Protein AF-A0A835MDL6-F1 (afdb_monomer_lite)

pLDDT: mean 79.07, std 19.94, range [33.0, 98.06]

Structure (mmCIF, N/CA/C/O backbone):
data_AF-A0A835MDL6-F1
#
_entry.id   AF-A0A835MDL6-F1
#
loop_
_atom_site.group_PDB
_atom_site.id
_atom_site.type_symbol
_atom_site.label_atom_id
_atom_site.label_alt_id
_atom_site.label_comp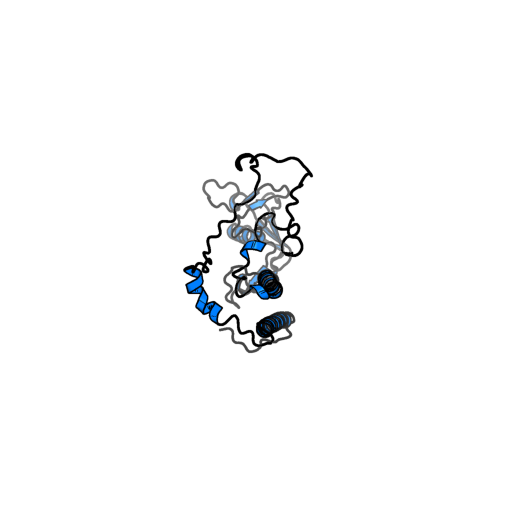_id
_atom_site.label_asym_id
_atom_site.label_entity_id
_atom_site.label_seq_id
_atom_site.pdbx_PDB_ins_code
_atom_site.Cartn_x
_atom_site.Cartn_y
_atom_site.Cartn_z
_atom_site.occupancy
_atom_site.B_iso_or_equiv
_atom_site.auth_seq_id
_atom_site.auth_comp_id
_atom_site.auth_asym_id
_atom_site.auth_atom_id
_atom_site.pdbx_PDB_model_num
ATOM 1 N N . MET A 1 1 ? 2.367 -9.541 4.807 1.00 79.62 1 MET A N 1
ATOM 2 C CA . MET A 1 1 ? 1.132 -9.174 5.516 1.00 79.62 1 MET A CA 1
ATOM 3 C C . MET A 1 1 ? 1.277 -9.689 6.925 1.00 79.62 1 MET A C 1
ATOM 5 O O . MET A 1 1 ? 1.636 -8.884 7.762 1.00 79.62 1 MET A O 1
ATOM 9 N N . ASP A 1 2 ? 1.329 -11.006 7.102 1.00 92.12 2 ASP A N 1
ATOM 10 C CA . ASP A 1 2 ? 1.371 -11.681 8.407 1.00 92.12 2 ASP A CA 1
ATOM 11 C C . ASP A 1 2 ? 2.521 -11.246 9.337 1.00 92.12 2 ASP A C 1
ATOM 13 O O . ASP A 1 2 ? 2.295 -10.984 10.513 1.00 92.12 2 ASP A O 1
ATOM 17 N N . ASN A 1 3 ? 3.750 -11.069 8.827 1.00 92.06 3 ASN A N 1
ATOM 18 C CA . ASN A 1 3 ? 4.882 -10.520 9.611 1.00 92.06 3 ASN A CA 1
ATOM 19 C C . ASN A 1 3 ? 4.672 -9.062 10.074 1.00 92.06 3 ASN A C 1
ATOM 21 O O . ASN A 1 3 ? 5.439 -8.545 10.880 1.00 92.06 3 ASN A O 1
ATOM 25 N N . GLY A 1 4 ? 3.688 -8.380 9.499 1.00 94.38 4 GLY A N 1
ATOM 26 C CA . GLY A 1 4 ? 3.274 -7.032 9.839 1.00 94.38 4 GLY A CA 1
ATOM 27 C C . GLY A 1 4 ? 2.155 -7.054 10.869 1.00 94.38 4 GLY A C 1
ATOM 28 O O . GLY A 1 4 ? 2.390 -6.864 12.055 1.00 94.38 4 GLY A O 1
ATOM 29 N N . ASP A 1 5 ? 0.922 -7.301 10.442 1.00 93.62 5 ASP A N 1
ATOM 30 C CA . ASP A 1 5 ? -0.267 -7.219 11.297 1.00 93.62 5 ASP A CA 1
ATOM 31 C C . ASP A 1 5 ? -0.570 -8.491 12.106 1.00 93.62 5 ASP A C 1
ATOM 33 O O . ASP A 1 5 ? -1.118 -8.373 13.210 1.00 93.62 5 ASP A O 1
ATOM 37 N N . GLY A 1 6 ? -0.156 -9.661 11.621 1.00 96.12 6 GLY A N 1
ATOM 38 C CA . GLY A 1 6 ? -0.323 -10.968 12.268 1.00 96.12 6 GLY A CA 1
ATOM 39 C C . GLY A 1 6 ? -1.050 -11.980 11.381 1.00 96.12 6 GLY A C 1
ATOM 40 O O . GLY A 1 6 ? -1.610 -11.626 10.347 1.00 96.12 6 GLY A O 1
ATOM 41 N N . ILE A 1 7 ? -1.049 -13.248 11.791 1.00 96.38 7 ILE A N 1
ATOM 42 C CA . ILE A 1 7 ? -1.813 -14.308 11.120 1.00 96.38 7 ILE A CA 1
ATOM 43 C C . ILE A 1 7 ? -3.280 -14.182 11.535 1.00 96.38 7 ILE A C 1
ATOM 45 O O . ILE A 1 7 ? -3.580 -14.115 12.726 1.00 96.38 7 ILE A O 1
ATOM 49 N N . VAL A 1 8 ? -4.198 -14.166 10.570 1.00 96.06 8 VAL A N 1
ATOM 50 C CA . VAL A 1 8 ? -5.642 -14.114 10.847 1.00 96.06 8 VAL A CA 1
ATOM 51 C C . VAL A 1 8 ? -6.115 -15.429 11.464 1.00 96.06 8 VAL A C 1
ATOM 53 O O . VAL A 1 8 ? -5.921 -16.492 10.878 1.00 96.06 8 VAL A O 1
ATOM 56 N N . VAL A 1 9 ? -6.763 -15.342 12.628 1.00 95.88 9 VAL A N 1
ATOM 57 C CA . VAL A 1 9 ? -7.307 -16.495 13.368 1.00 95.88 9 VAL A CA 1
ATOM 58 C C . VAL A 1 9 ? -8.811 -16.630 13.141 1.00 95.88 9 VAL A C 1
ATOM 60 O O . VAL A 1 9 ? -9.297 -17.706 12.798 1.00 95.88 9 VAL A O 1
ATOM 63 N N . GLY A 1 10 ? -9.553 -15.531 13.282 1.00 96.12 10 GLY A N 1
ATOM 64 C CA . GLY A 1 10 ? -11.011 -15.546 13.207 1.00 96.12 10 GLY A CA 1
ATOM 65 C C . GLY A 1 10 ? -11.607 -14.162 12.993 1.00 96.12 10 GLY A C 1
ATOM 66 O O . GLY A 1 10 ? -10.966 -13.144 13.247 1.00 96.12 10 GLY A O 1
ATOM 67 N N . TRP A 1 11 ? -12.839 -14.115 12.492 1.00 97.75 11 TRP A N 1
ATOM 68 C CA . TRP A 1 11 ? -13.606 -12.875 12.384 1.00 97.75 11 TRP A CA 1
ATOM 69 C C . TRP A 1 11 ? -14.332 -12.604 13.704 1.00 97.75 11 TRP A C 1
ATOM 71 O O . TRP A 1 11 ? -15.048 -13.472 14.204 1.00 97.75 11 TRP A O 1
ATOM 81 N N . LEU A 1 12 ? -14.165 -11.400 14.262 1.00 96.88 12 LEU A N 1
ATOM 82 C CA . LEU A 1 12 ? -14.759 -11.045 15.555 1.00 96.88 12 LEU A CA 1
ATOM 83 C C . LEU A 1 12 ? -16.248 -10.699 15.462 1.00 96.88 12 LEU A C 1
ATOM 85 O O . LEU A 1 12 ? -16.906 -10.653 16.495 1.00 96.88 12 LEU A O 1
ATOM 89 N N . GLY A 1 13 ? -16.770 -10.473 14.257 1.00 97.31 13 GLY A N 1
ATOM 90 C CA . GLY A 1 13 ? -18.137 -10.009 14.039 1.00 97.31 13 GLY A CA 1
ATOM 91 C C . GLY A 1 13 ? -18.197 -8.560 13.582 1.00 97.31 13 GLY A C 1
ATOM 92 O O . GLY A 1 13 ? -17.219 -7.813 13.691 1.00 97.31 13 GLY A O 1
ATOM 93 N N . HIS A 1 14 ? -19.368 -8.161 13.091 1.00 97.81 14 HIS A N 1
ATOM 94 C CA . HIS A 1 14 ? -19.615 -6.805 12.625 1.00 97.81 14 HIS A CA 1
ATOM 95 C C . HIS A 1 14 ? -19.926 -5.879 13.816 1.00 97.81 14 HIS A C 1
ATOM 97 O O . HIS A 1 14 ? -20.913 -6.123 14.519 1.00 97.81 14 HIS A O 1
ATOM 103 N N . PRO A 1 15 ? -19.114 -4.836 14.074 1.00 97.31 15 PRO A N 1
ATOM 104 C CA . PRO A 1 15 ? -19.342 -3.909 15.176 1.00 97.31 15 PRO A CA 1
ATOM 105 C C . PRO A 1 15 ? -20.369 -2.835 14.800 1.00 97.31 15 PRO A C 1
ATOM 107 O O . PRO A 1 15 ? -20.160 -2.061 13.870 1.00 97.31 15 PRO A O 1
ATOM 110 N N . VAL A 1 16 ? -21.425 -2.708 15.597 1.00 97.50 16 VAL A N 1
ATOM 111 C CA . VAL A 1 16 ? -22.425 -1.642 15.484 1.00 97.50 16 VAL A CA 1
ATOM 112 C C . VAL A 1 16 ? -22.267 -0.694 16.665 1.00 97.50 16 VAL A C 1
ATOM 114 O O . VAL A 1 16 ? -22.405 -1.096 17.823 1.00 97.50 16 VAL A O 1
ATOM 117 N N . PHE A 1 17 ? -21.968 0.575 16.387 1.00 97.50 17 PHE A N 1
ATOM 118 C CA . PHE A 1 17 ? -21.827 1.602 17.418 1.00 97.50 17 PHE A CA 1
ATOM 119 C C . PHE A 1 17 ? -23.156 2.318 17.631 1.00 97.50 17 PHE A C 1
ATOM 121 O O . PHE A 1 17 ? -23.799 2.717 16.665 1.00 97.50 17 PHE A O 1
ATOM 128 N N . ARG A 1 18 ? -23.561 2.515 18.889 1.00 96.75 18 ARG A N 1
ATOM 129 C CA . ARG A 1 18 ? -24.808 3.217 19.230 1.00 96.75 18 ARG A CA 1
ATOM 130 C C . ARG A 1 18 ? -24.612 4.228 20.347 1.00 96.75 18 ARG A C 1
ATOM 132 O O . ARG A 1 18 ? -23.832 3.979 21.266 1.00 96.75 18 ARG A O 1
ATOM 139 N N . ASP A 1 19 ? -25.341 5.339 20.309 1.00 93.50 19 ASP A N 1
ATOM 140 C CA . ASP A 1 19 ? -25.472 6.229 21.470 1.00 93.50 19 ASP A CA 1
ATOM 141 C C . ASP A 1 19 ? -26.537 5.747 22.470 1.00 93.50 19 ASP A C 1
ATOM 143 O O . ASP A 1 19 ? -27.184 4.715 22.296 1.00 93.50 19 ASP A O 1
ATOM 147 N N . LYS A 1 20 ? -26.740 6.533 23.533 1.00 89.00 20 LYS A N 1
ATOM 148 C CA . LYS A 1 20 ? -27.770 6.289 24.557 1.00 89.00 20 LYS A CA 1
ATOM 149 C C . LYS A 1 20 ? -29.202 6.341 24.014 1.00 89.00 20 LYS A C 1
ATOM 151 O O . LYS A 1 20 ? -30.103 5.812 24.655 1.00 89.00 20 LYS A O 1
ATOM 156 N N . GLU A 1 21 ? -29.416 7.004 22.879 1.00 89.06 21 GLU A N 1
ATOM 157 C CA . GLU A 1 21 ? -30.714 7.118 22.203 1.00 89.06 21 GLU A CA 1
ATOM 158 C C . GLU A 1 21 ? -30.935 5.957 21.214 1.00 89.06 21 GLU A C 1
ATOM 160 O O . GLU A 1 21 ? -32.000 5.854 20.609 1.00 89.06 21 GLU A O 1
ATOM 165 N N . GLY A 1 22 ? -29.951 5.061 21.068 1.00 90.00 22 GLY A N 1
ATOM 166 C CA . GLY A 1 22 ? -29.994 3.901 20.182 1.00 90.00 22 GLY A CA 1
ATOM 167 C C . GLY A 1 22 ? -29.679 4.219 18.721 1.00 90.00 22 GLY A C 1
ATOM 168 O O . GLY A 1 22 ? -29.804 3.322 17.880 1.00 90.00 22 GLY A O 1
ATOM 169 N N . ARG A 1 23 ? -29.266 5.457 18.409 1.00 93.81 23 ARG A N 1
ATOM 170 C CA . ARG A 1 23 ? -28.876 5.857 17.053 1.00 93.81 23 ARG A CA 1
ATOM 171 C C . ARG A 1 23 ? -27.568 5.194 16.678 1.00 93.81 23 ARG A C 1
ATOM 173 O O . ARG A 1 23 ? -26.617 5.215 17.454 1.00 93.81 23 ARG A O 1
ATOM 180 N N . GLU A 1 24 ? -27.539 4.638 15.479 1.00 96.00 24 GLU A N 1
ATOM 181 C CA . GLU A 1 24 ? -26.374 3.962 14.933 1.00 96.00 24 GLU A CA 1
ATOM 182 C C . GLU A 1 24 ? -25.347 4.960 14.395 1.00 96.00 24 GLU A C 1
ATOM 184 O O . GLU A 1 24 ? -25.705 5.945 13.742 1.00 96.00 24 GLU A O 1
ATOM 189 N N . PHE A 1 25 ? -24.073 4.684 14.671 1.00 95.50 25 PHE A N 1
ATOM 190 C CA . PHE A 1 25 ? -22.934 5.439 14.171 1.00 95.50 25 PHE A CA 1
ATOM 191 C C . PHE A 1 25 ? -21.995 4.561 13.349 1.00 95.50 25 PHE A C 1
ATOM 193 O O . PHE A 1 25 ? -21.747 3.399 13.666 1.00 95.50 25 PHE A O 1
ATOM 200 N N . PHE A 1 26 ? -21.382 5.184 12.351 1.00 94.88 26 PHE A N 1
ATOM 201 C CA . PHE A 1 26 ? -20.410 4.590 11.452 1.00 94.88 26 PHE A CA 1
ATOM 202 C C . PHE A 1 26 ? -19.029 5.182 11.720 1.00 94.88 26 PHE A C 1
ATOM 204 O O . PHE A 1 26 ? -18.869 6.401 11.823 1.00 94.88 26 PHE A O 1
ATOM 211 N N . CYS A 1 27 ? -18.013 4.327 11.830 1.00 94.19 27 CYS A N 1
ATOM 212 C CA . CYS A 1 27 ? -16.628 4.784 11.879 1.00 94.19 27 CYS A CA 1
ATOM 213 C C . CYS A 1 27 ? -16.185 5.257 10.495 1.00 94.19 27 CYS A C 1
ATOM 215 O O . CYS A 1 27 ? -16.288 4.513 9.521 1.00 94.19 27 CYS A O 1
ATOM 217 N N . THR A 1 28 ? -15.618 6.461 10.416 1.00 93.19 28 THR A N 1
ATOM 218 C CA . THR A 1 28 ? -15.000 6.935 9.175 1.00 93.19 28 THR A CA 1
ATOM 219 C C . THR A 1 28 ? -13.822 6.036 8.806 1.00 93.19 28 THR A C 1
ATOM 221 O O . THR A 1 28 ? -12.859 5.919 9.572 1.00 93.19 28 THR A O 1
ATOM 224 N N . SER A 1 29 ? -13.901 5.416 7.628 1.00 89.88 29 SER A N 1
ATOM 225 C CA . SER A 1 29 ? -12.850 4.543 7.114 1.00 89.88 29 SER A CA 1
ATOM 226 C C . SER A 1 29 ? -11.570 5.311 6.815 1.00 89.88 29 SER A C 1
ATOM 228 O O . SER A 1 29 ? -11.573 6.470 6.394 1.00 89.88 29 SER A O 1
ATOM 230 N N . TYR A 1 30 ? -10.462 4.620 7.022 1.00 89.31 30 TYR A N 1
ATOM 231 C CA . TYR A 1 30 ? -9.134 5.092 6.701 1.00 89.31 30 TYR A CA 1
ATOM 232 C C . TYR A 1 30 ? -8.928 5.165 5.183 1.00 89.31 30 TYR A C 1
ATOM 234 O O . TYR A 1 30 ? -9.174 4.185 4.485 1.00 89.31 30 TYR A O 1
ATOM 242 N N . ALA A 1 31 ? -8.459 6.302 4.664 1.00 89.75 31 ALA A N 1
ATOM 243 C CA . ALA A 1 31 ? -8.074 6.406 3.256 1.00 89.75 31 ALA A CA 1
ATOM 244 C C . ALA A 1 31 ? -6.602 6.007 3.058 1.00 89.75 31 ALA A C 1
ATOM 246 O O . ALA A 1 31 ? -5.747 6.402 3.849 1.00 89.75 31 ALA A O 1
ATOM 247 N N . ASP A 1 32 ? -6.303 5.308 1.961 1.00 90.06 32 ASP A N 1
ATOM 248 C CA . ASP A 1 32 ? -5.003 4.661 1.688 1.00 90.06 32 ASP A CA 1
ATOM 249 C C . ASP A 1 32 ? -3.773 5.584 1.732 1.00 90.06 32 ASP A C 1
ATOM 251 O O . ASP A 1 32 ? -2.647 5.112 1.864 1.00 90.06 32 ASP A O 1
ATOM 255 N N . PHE A 1 33 ? -3.961 6.897 1.579 1.00 94.50 33 PHE A N 1
ATOM 256 C CA . PHE A 1 33 ? -2.864 7.869 1.558 1.00 94.50 33 PHE A CA 1
ATOM 257 C C . PHE A 1 33 ? -2.299 8.189 2.948 1.00 94.50 33 PHE A C 1
ATOM 259 O O . PHE A 1 33 ? -1.161 8.642 3.063 1.00 94.50 33 PHE A O 1
ATOM 266 N N . PHE A 1 34 ? -3.099 8.033 4.000 1.00 93.88 34 PHE A N 1
ATOM 267 C CA . PHE A 1 34 ? -2.676 8.418 5.341 1.00 93.88 34 PHE A CA 1
ATOM 268 C C . PHE A 1 34 ? -1.764 7.347 5.959 1.00 93.88 34 PHE A C 1
ATOM 270 O O . PHE A 1 34 ? -1.807 6.190 5.555 1.00 93.88 34 PHE A O 1
ATOM 277 N N . GLU A 1 35 ? -0.939 7.741 6.940 1.00 91.94 35 GLU A N 1
ATOM 278 C CA . GLU A 1 35 ? -0.224 6.815 7.850 1.00 91.94 35 GLU A CA 1
ATOM 279 C C . GLU A 1 35 ? -0.871 6.753 9.243 1.00 91.94 35 GLU A C 1
ATOM 281 O O . GLU A 1 35 ? -0.890 5.716 9.908 1.00 91.94 35 GLU A O 1
ATOM 286 N N . THR A 1 36 ? -1.528 7.835 9.655 1.00 92.19 36 THR A N 1
ATOM 287 C CA . THR A 1 36 ? -2.356 7.889 10.862 1.00 92.19 36 THR A CA 1
ATOM 288 C C . THR A 1 36 ? -3.652 8.626 10.559 1.00 92.19 36 THR A C 1
ATOM 290 O O . THR A 1 36 ? -3.680 9.524 9.717 1.00 92.19 36 THR A O 1
ATOM 293 N N . PHE A 1 37 ? -4.736 8.246 11.235 1.00 93.00 37 PHE A N 1
ATOM 294 C CA . PHE A 1 37 ? -6.044 8.852 11.014 1.00 93.00 37 PHE A CA 1
ATOM 295 C C . PHE A 1 37 ? -6.831 8.964 12.314 1.00 93.00 37 PHE A C 1
ATOM 297 O O . PHE A 1 37 ? -6.673 8.182 13.251 1.00 93.00 37 PHE A O 1
ATOM 304 N N . LEU A 1 38 ? -7.675 9.982 12.360 1.00 93.31 38 LEU A N 1
ATOM 305 C CA . LEU A 1 38 ? -8.472 10.363 13.516 1.00 93.31 38 LEU A CA 1
ATOM 306 C C . LEU A 1 38 ? -9.754 9.536 13.605 1.00 93.31 38 LEU A C 1
ATOM 308 O O . LEU A 1 38 ? -10.407 9.283 12.597 1.00 93.31 38 LEU A O 1
ATOM 312 N N . VAL A 1 39 ? -10.103 9.105 14.819 1.00 95.19 39 VAL A N 1
ATOM 313 C CA . VAL A 1 39 ? -11.320 8.321 15.068 1.00 95.19 39 VAL A CA 1
ATOM 314 C C . VAL A 1 39 ? -12.503 9.266 15.156 1.00 95.19 39 VAL A C 1
ATOM 316 O O . VAL A 1 39 ? -12.617 10.023 16.121 1.00 95.19 39 VAL A O 1
ATOM 319 N N . VAL A 1 40 ? -13.375 9.186 14.157 1.00 95.62 40 VAL A N 1
ATOM 320 C CA . VAL A 1 40 ? -14.619 9.947 14.069 1.00 95.62 40 VAL A CA 1
ATOM 321 C C . VAL A 1 40 ? -15.758 8.982 13.766 1.00 95.62 40 VAL A C 1
ATOM 323 O O . VAL A 1 40 ? -15.617 8.073 12.947 1.00 95.62 40 VAL A O 1
ATOM 326 N N . LEU A 1 41 ? -16.861 9.178 14.477 1.00 95.81 41 LEU A N 1
ATOM 327 C CA . LEU A 1 41 ? -18.110 8.442 14.362 1.00 95.81 41 LEU A CA 1
ATOM 328 C C . LEU A 1 41 ? -19.176 9.400 13.829 1.00 95.81 41 LEU A C 1
ATOM 330 O O . LEU A 1 41 ? -19.428 10.457 14.424 1.00 95.81 41 LEU A O 1
ATOM 334 N N . VAL A 1 42 ? -19.783 9.028 12.709 1.00 96.25 42 VAL A N 1
ATOM 335 C CA . VAL A 1 42 ? -20.830 9.801 12.032 1.00 96.25 42 VAL A CA 1
ATOM 336 C C . VAL A 1 42 ? -22.156 9.055 12.068 1.00 96.25 42 VAL A C 1
ATOM 338 O O . VAL A 1 42 ? -22.166 7.831 12.128 1.00 96.25 42 VAL A O 1
ATOM 341 N N . ASP A 1 43 ? -23.276 9.768 12.044 1.00 95.31 43 ASP A N 1
ATOM 342 C CA . ASP A 1 43 ? -24.586 9.146 11.825 1.00 95.31 43 ASP A CA 1
ATOM 343 C C . ASP A 1 43 ? -24.845 8.861 10.331 1.00 95.31 43 ASP A C 1
ATOM 345 O O . ASP A 1 43 ? -23.989 9.099 9.474 1.00 95.31 43 ASP A O 1
ATOM 349 N N . GLY A 1 44 ? -26.034 8.342 10.011 1.00 93.00 44 GLY A N 1
ATOM 350 C CA . GLY A 1 44 ? -26.444 8.044 8.633 1.00 93.00 44 GLY A CA 1
ATOM 351 C C . GLY A 1 44 ? -26.532 9.264 7.706 1.00 93.00 44 GLY A C 1
ATOM 352 O O . GLY A 1 44 ? -26.487 9.096 6.490 1.00 93.00 44 GLY A O 1
ATOM 353 N N . ASP A 1 45 ? -26.590 10.478 8.259 1.00 94.56 45 ASP A N 1
ATOM 354 C CA . ASP A 1 45 ? -26.588 11.733 7.498 1.00 94.56 45 ASP A CA 1
ATOM 355 C C . ASP A 1 45 ? -25.163 12.296 7.314 1.00 94.56 45 ASP A C 1
ATOM 357 O O . ASP A 1 45 ? -24.974 13.365 6.729 1.00 94.56 45 ASP A O 1
ATOM 361 N N . GLY A 1 46 ? -24.139 11.597 7.821 1.00 92.75 46 GLY A N 1
ATOM 362 C CA . GLY A 1 46 ? -22.744 12.033 7.781 1.00 92.75 46 GLY A CA 1
ATOM 363 C C . GLY A 1 46 ? -22.400 13.112 8.814 1.00 92.75 46 GLY A C 1
ATOM 364 O O . GLY A 1 46 ? -21.342 13.739 8.721 1.00 92.75 46 GLY A O 1
ATOM 365 N N . ILE A 1 47 ? -23.263 13.350 9.805 1.00 94.50 47 ILE A N 1
ATOM 366 C CA . ILE A 1 47 ? -23.024 14.328 10.868 1.00 94.50 47 ILE A CA 1
ATOM 367 C C . ILE A 1 47 ? -22.151 13.683 11.942 1.00 94.50 47 ILE A C 1
ATOM 369 O O . ILE A 1 47 ? -22.429 12.585 12.415 1.00 94.50 47 ILE A O 1
ATOM 373 N N . VAL A 1 48 ? -21.105 14.388 12.378 1.00 95.38 48 VAL A N 1
ATOM 374 C CA . VAL A 1 48 ? -20.226 13.925 13.461 1.00 95.38 48 VAL A CA 1
ATOM 375 C C . VAL A 1 48 ? -20.992 13.875 14.780 1.00 95.38 48 VAL A C 1
ATOM 377 O O . VAL A 1 48 ? -21.534 14.887 15.232 1.00 95.38 48 VAL A O 1
ATOM 380 N N . ARG A 1 49 ? -21.004 12.700 15.413 1.00 94.75 49 ARG A N 1
ATOM 381 C CA . ARG A 1 49 ? -21.687 12.468 16.693 1.00 94.75 49 ARG A CA 1
ATOM 382 C C . ARG A 1 49 ? -20.756 12.069 17.820 1.00 94.75 49 ARG A C 1
ATOM 384 O O . ARG A 1 49 ? -21.055 12.396 18.964 1.00 94.75 49 ARG A O 1
ATOM 391 N N . ALA A 1 50 ? -19.639 11.413 17.519 1.00 96.12 50 ALA A N 1
ATOM 392 C CA . ALA A 1 50 ? -18.628 11.087 18.514 1.00 96.12 50 ALA A CA 1
ATOM 393 C C . ALA A 1 50 ? -17.211 11.077 17.920 1.00 96.12 50 ALA A C 1
ATOM 395 O O . ALA A 1 50 ? -17.023 10.860 16.724 1.00 96.12 50 ALA A O 1
ATOM 396 N N . ASP A 1 51 ? -16.204 11.299 18.758 1.00 96.19 51 ASP A N 1
ATOM 397 C CA . ASP A 1 51 ? -14.795 11.249 18.385 1.00 96.19 51 ASP A CA 1
ATOM 398 C C . ASP A 1 51 ? -13.890 10.761 19.530 1.00 96.19 51 ASP A C 1
ATOM 400 O O . ASP A 1 51 ? -14.300 10.566 20.683 1.00 96.19 51 ASP A O 1
ATOM 404 N N . VAL A 1 52 ? -12.621 10.517 19.193 1.00 95.44 52 VAL A N 1
ATOM 405 C CA . VAL A 1 52 ? -11.545 10.383 20.182 1.00 95.44 52 VAL A CA 1
ATOM 406 C C . VAL A 1 52 ? -10.717 11.669 20.154 1.00 95.44 52 VAL A C 1
ATOM 408 O O . VAL A 1 52 ? -9.828 11.802 19.308 1.00 95.44 52 VAL A O 1
ATOM 411 N N . PRO A 1 53 ? -10.979 12.623 21.066 1.00 95.00 53 PRO A N 1
ATOM 412 C CA . PRO A 1 53 ? -10.389 13.950 20.989 1.00 95.00 53 PRO A CA 1
ATOM 413 C C . PRO A 1 53 ? -8.897 13.913 21.328 1.00 95.00 53 PRO A C 1
ATOM 415 O O . PRO A 1 53 ? -8.474 13.294 22.311 1.00 95.00 53 PRO A O 1
ATOM 418 N N . PHE A 1 54 ? -8.096 14.648 20.554 1.00 93.75 54 PHE A N 1
ATOM 419 C CA . PHE A 1 54 ? -6.674 14.837 20.851 1.00 93.75 54 PHE A CA 1
ATOM 420 C C . PHE A 1 54 ? -6.476 15.719 22.096 1.00 93.75 54 PHE A C 1
ATOM 422 O O . PHE A 1 54 ? -5.777 15.339 23.035 1.00 93.75 54 PHE A O 1
ATOM 429 N N . ARG A 1 55 ? -7.143 16.884 22.148 1.00 93.62 55 ARG A N 1
ATOM 430 C CA . ARG A 1 55 ? -7.186 17.761 23.332 1.00 93.62 55 ARG A CA 1
ATOM 431 C C . ARG A 1 55 ? -8.499 17.566 24.078 1.00 93.62 55 ARG A C 1
ATOM 433 O O . ARG A 1 55 ? -9.566 17.745 23.508 1.00 93.62 55 ARG A O 1
ATOM 440 N N . ARG A 1 56 ? -8.418 17.261 25.374 1.00 92.75 56 ARG A N 1
ATOM 441 C CA . ARG A 1 56 ? -9.602 16.941 26.193 1.00 92.75 56 ARG A CA 1
ATOM 442 C C . ARG A 1 56 ? -10.279 18.147 26.849 1.00 92.75 56 ARG A C 1
ATOM 444 O O . ARG A 1 56 ? -11.407 18.008 27.297 1.00 92.75 56 ARG A O 1
ATOM 451 N N . ALA A 1 57 ? -9.616 19.304 26.909 1.00 91.56 57 ALA A N 1
ATOM 452 C CA . ALA A 1 57 ? -10.082 20.465 27.678 1.00 91.56 57 ALA A CA 1
ATOM 453 C C . ALA A 1 57 ? -11.449 21.012 27.223 1.00 91.56 57 ALA A C 1
ATOM 455 O O . ALA A 1 57 ? -12.244 21.431 28.054 1.00 91.56 57 ALA A O 1
ATOM 456 N N . GLU A 1 58 ? -11.732 20.966 25.920 1.00 92.06 58 GLU A N 1
ATOM 457 C CA . GLU A 1 58 ? -12.975 21.476 25.318 1.00 92.06 58 GLU A CA 1
ATOM 458 C C . GLU A 1 58 ? -13.716 20.384 24.534 1.00 92.06 58 GLU A C 1
ATOM 460 O O . GLU A 1 58 ? -14.463 20.663 23.596 1.00 92.06 58 GLU A O 1
ATOM 465 N N . SER A 1 59 ? -13.488 19.118 24.896 1.00 92.62 59 SER A N 1
ATOM 466 C CA . SER A 1 59 ? -14.156 17.995 24.244 1.00 92.62 59 SER A CA 1
ATOM 467 C C . SER A 1 59 ? -15.667 18.058 24.468 1.00 92.62 59 SER A C 1
ATOM 469 O O . SER A 1 59 ? -16.121 18.222 25.603 1.00 92.62 59 SER A O 1
ATOM 471 N N . LYS A 1 60 ? -16.428 17.884 23.381 1.00 92.69 60 LYS A N 1
ATOM 472 C CA . LYS A 1 60 ? -17.902 17.825 23.381 1.00 92.69 60 LYS A CA 1
ATOM 473 C C . LYS A 1 60 ? -18.459 16.502 22.856 1.00 92.69 60 LYS A C 1
ATOM 475 O O . LYS A 1 60 ? -19.604 16.175 23.147 1.00 92.69 60 LYS A O 1
ATOM 480 N N . TYR A 1 61 ? -17.659 15.770 22.083 1.00 94.88 61 TYR A N 1
ATOM 481 C CA . TYR A 1 61 ? -18.068 14.570 21.356 1.00 94.88 61 TYR A CA 1
ATOM 482 C C . TYR A 1 61 ? -17.319 13.321 21.829 1.00 94.88 61 TYR A C 1
ATOM 484 O O . TYR A 1 61 ? -17.324 12.306 21.138 1.00 94.88 61 TYR A O 1
ATOM 492 N N . SER A 1 62 ? -16.692 13.346 23.011 1.00 95.25 62 SER A N 1
ATOM 493 C CA . SER A 1 62 ? -15.955 12.163 23.452 1.00 95.25 62 SER A CA 1
ATOM 494 C C . SER A 1 62 ? -16.892 10.980 23.677 1.00 95.25 62 SER A C 1
ATOM 496 O O . SER A 1 62 ? -18.033 11.134 24.122 1.00 95.25 62 SER A O 1
ATOM 498 N N . VAL A 1 63 ? -16.369 9.779 23.434 1.00 94.94 63 VAL A N 1
ATOM 499 C CA . VAL A 1 63 ? -17.059 8.502 23.681 1.00 94.94 63 VAL A CA 1
ATOM 500 C C . VAL A 1 63 ? -17.723 8.452 25.065 1.00 94.94 63 VAL A C 1
ATOM 502 O O . VAL A 1 63 ? -18.841 7.961 25.186 1.00 94.94 63 VAL A O 1
ATOM 505 N N . GLU A 1 64 ? -17.079 8.996 26.101 1.00 93.38 64 GLU A N 1
ATOM 506 C CA . GLU A 1 64 ? -17.611 9.053 27.469 1.00 93.38 64 GLU A CA 1
ATOM 507 C C . GLU A 1 64 ? -18.804 10.007 27.619 1.00 93.38 64 GLU A C 1
ATOM 509 O O . GLU A 1 64 ? -19.772 9.684 28.307 1.00 93.38 64 GLU A O 1
ATOM 514 N N . GLN A 1 65 ? -18.733 11.192 27.003 1.00 91.94 65 GLN A N 1
ATOM 515 C CA . GLN A 1 65 ? -19.780 12.213 27.104 1.00 91.94 65 GLN A CA 1
ATOM 516 C C . GLN A 1 65 ? -21.040 11.771 26.360 1.00 91.94 65 GLN A C 1
ATOM 518 O O . GLN A 1 65 ? -22.145 11.821 26.909 1.00 91.94 65 GLN A O 1
ATOM 523 N N . VAL A 1 66 ? -20.852 11.275 25.136 1.00 94.31 66 VAL A N 1
ATOM 524 C CA . VAL A 1 66 ? -21.928 10.765 24.281 1.00 94.31 66 VAL A CA 1
ATOM 525 C C . VAL A 1 66 ? -22.477 9.444 24.837 1.00 94.31 66 VAL A C 1
ATOM 527 O O . VAL A 1 66 ? -23.676 9.190 24.768 1.00 94.31 66 VAL A O 1
ATOM 530 N N . GLY A 1 67 ? -21.626 8.641 25.486 1.00 95.06 67 GLY A N 1
ATOM 531 C CA . GLY A 1 67 ? -21.952 7.308 25.997 1.00 95.06 67 GLY A CA 1
ATOM 532 C C . GLY A 1 67 ? -22.162 6.310 24.871 1.00 95.06 67 GLY A C 1
ATOM 533 O O . GLY A 1 67 ? -23.196 5.650 24.821 1.00 95.06 67 GLY A O 1
ATOM 534 N N . VAL A 1 68 ? -21.190 6.249 23.960 1.00 96.62 68 VAL A N 1
ATOM 535 C CA . VAL A 1 68 ? -21.213 5.300 22.846 1.00 96.62 68 VAL A CA 1
ATOM 536 C C . VAL A 1 68 ? -20.983 3.889 23.377 1.00 96.62 68 VAL A C 1
ATOM 538 O O . VAL A 1 68 ? -20.085 3.658 24.186 1.00 96.62 68 VAL A O 1
ATOM 541 N N . THR A 1 69 ? -21.780 2.955 22.883 1.00 97.25 69 THR A N 1
ATOM 542 C CA . THR A 1 69 ? -21.657 1.513 23.101 1.00 97.25 69 THR A CA 1
ATOM 543 C C . THR A 1 69 ? -21.328 0.829 21.780 1.00 97.25 69 THR A C 1
ATOM 545 O O . THR A 1 69 ? -21.555 1.401 20.713 1.00 97.25 69 THR A O 1
ATOM 548 N N . VAL A 1 70 ? -20.759 -0.372 21.842 1.00 97.56 70 VAL A N 1
ATOM 549 C CA . VAL A 1 70 ? -20.538 -1.222 20.666 1.00 97.56 70 VAL A CA 1
ATOM 550 C C . VAL A 1 70 ? -21.155 -2.589 20.912 1.00 97.56 70 VAL A C 1
ATOM 552 O O . VAL A 1 70 ? -20.969 -3.162 21.984 1.00 97.56 70 VAL A O 1
ATOM 555 N N . GLU A 1 71 ? -21.883 -3.097 19.929 1.00 97.62 71 GLU A N 1
ATOM 556 C CA . GLU A 1 71 ? -22.488 -4.427 19.924 1.00 97.62 71 GLU A CA 1
ATOM 557 C C . GLU A 1 71 ? -22.031 -5.178 18.674 1.00 97.62 71 GLU A C 1
ATOM 559 O O . GLU A 1 71 ? -21.955 -4.591 17.595 1.00 97.62 71 GLU A O 1
ATOM 564 N N . PHE A 1 72 ? -21.690 -6.453 18.822 1.00 98.06 72 PHE A N 1
ATOM 565 C CA . PHE A 1 72 ? -21.196 -7.287 17.731 1.00 98.06 72 PHE A CA 1
ATOM 566 C C . PHE A 1 72 ? -22.280 -8.232 17.212 1.00 98.06 72 PHE A C 1
ATOM 568 O O . PHE A 1 72 ? -23.022 -8.828 17.992 1.00 98.06 72 PHE A O 1
ATOM 575 N N . TYR A 1 73 ? -22.328 -8.387 15.890 1.00 97.31 73 TYR A N 1
ATOM 576 C CA . TYR A 1 73 ? -23.237 -9.298 15.197 1.00 97.31 73 TYR A CA 1
ATOM 577 C C . TYR A 1 73 ? -22.443 -10.271 14.316 1.00 97.31 73 TYR A C 1
ATOM 579 O O . TYR A 1 73 ? -21.671 -9.856 13.446 1.00 97.31 73 TYR A O 1
ATOM 587 N N . GLY A 1 74 ? -22.654 -11.568 14.523 1.00 96.44 74 GLY A N 1
ATOM 588 C CA . GLY A 1 74 ? -21.884 -12.647 13.908 1.00 96.44 74 GLY A CA 1
ATOM 589 C C . GLY A 1 74 ? -20.456 -12.767 14.452 1.00 96.44 74 GLY A C 1
ATOM 590 O O . GLY A 1 74 ? -20.033 -12.019 15.329 1.00 96.44 74 GLY A O 1
ATOM 591 N N . GLY A 1 75 ? -19.696 -13.721 13.909 1.00 96.12 75 GLY A N 1
ATOM 592 C CA . GLY A 1 75 ? -18.307 -13.957 14.308 1.00 96.12 75 GLY A CA 1
ATOM 593 C C . GLY A 1 75 ? -18.163 -14.469 15.743 1.00 96.12 75 GLY A C 1
ATOM 594 O O . GLY A 1 75 ? -19.080 -15.057 16.309 1.00 96.12 75 GLY A O 1
ATOM 595 N N . GLU A 1 76 ? -16.977 -14.283 16.315 1.00 95.94 76 GLU A N 1
ATOM 596 C CA . GLU A 1 76 ? -16.642 -14.773 17.657 1.00 95.94 76 GLU A CA 1
ATOM 597 C C . GLU A 1 76 ? -17.353 -14.011 18.788 1.00 95.94 76 GLU A C 1
ATOM 599 O O . GLU A 1 76 ? -17.669 -14.600 19.821 1.00 95.94 76 GLU A O 1
ATOM 604 N N . LEU A 1 77 ? -17.622 -12.713 18.606 1.00 96.38 77 LEU A N 1
ATOM 605 C CA . LEU A 1 77 ? -18.231 -11.857 19.629 1.00 96.38 77 LEU A CA 1
ATOM 606 C C . LEU A 1 77 ? -19.741 -11.661 19.426 1.00 96.38 77 LEU A C 1
ATOM 608 O O . LEU A 1 77 ? -20.293 -10.680 19.916 1.00 96.38 77 LEU A O 1
ATOM 612 N N . ASP A 1 78 ? -20.420 -12.569 18.724 1.00 97.56 78 ASP A N 1
ATOM 613 C CA . ASP A 1 78 ? -21.849 -12.437 18.420 1.00 97.56 78 ASP A CA 1
ATOM 614 C C . ASP A 1 78 ? -22.710 -12.211 19.679 1.00 97.56 78 ASP A C 1
ATOM 616 O O . ASP A 1 78 ? -22.613 -12.940 20.671 1.00 97.56 78 ASP A O 1
ATOM 620 N N . GLY A 1 79 ? -23.546 -11.171 19.647 1.00 95.12 79 GLY A N 1
ATOM 621 C CA . GLY A 1 79 ? -24.426 -10.779 20.749 1.00 95.12 79 GLY A CA 1
ATOM 622 C C . GLY A 1 79 ? -23.715 -10.149 21.953 1.00 95.12 79 GLY A C 1
ATOM 623 O O . GLY A 1 79 ? -24.357 -9.864 22.968 1.00 95.12 79 GLY A O 1
ATOM 624 N N . VAL A 1 80 ? -22.400 -9.919 21.880 1.00 96.88 80 VAL A N 1
ATOM 625 C CA . VAL A 1 80 ? -21.640 -9.267 22.952 1.00 96.88 80 VAL A CA 1
ATOM 626 C C . VAL A 1 80 ? -21.703 -7.751 22.789 1.00 96.88 80 VAL A C 1
ATOM 628 O O . VAL A 1 80 ? -21.409 -7.205 21.724 1.00 96.88 80 VAL A O 1
ATOM 631 N N . SER A 1 81 ? -22.028 -7.057 23.882 1.00 96.62 81 SER A N 1
ATOM 632 C CA . SER A 1 81 ? -22.023 -5.595 23.950 1.00 96.62 81 SER A CA 1
ATOM 633 C C . SER A 1 81 ? -21.022 -5.067 24.976 1.00 96.62 81 SER A C 1
ATOM 635 O O . SER A 1 81 ? -20.853 -5.618 26.066 1.00 96.62 81 SER A O 1
ATOM 637 N N . TYR A 1 82 ? -20.361 -3.964 24.626 1.00 97.00 82 TYR A N 1
ATOM 638 C CA . TYR A 1 82 ? -19.432 -3.243 25.488 1.00 97.00 82 TYR A CA 1
ATOM 639 C C . TYR A 1 82 ? -19.868 -1.787 25.638 1.00 97.00 82 TYR A C 1
ATOM 641 O O . TYR A 1 82 ? -20.174 -1.097 24.664 1.00 97.00 82 TYR A O 1
ATOM 649 N N . SER A 1 83 ? -19.842 -1.305 26.878 1.00 95.75 83 SER A N 1
ATOM 650 C CA . SER A 1 83 ? -20.141 0.085 27.240 1.00 95.75 83 SER A CA 1
ATOM 651 C C . SER A 1 83 ? -18.956 0.799 27.884 1.00 95.75 83 SER A C 1
ATOM 653 O O . SER A 1 83 ? -18.998 2.015 28.081 1.00 95.75 83 SER A O 1
ATOM 655 N N . ASP A 1 84 ? -17.880 0.076 28.208 1.00 96.69 84 ASP A N 1
ATOM 656 C CA . ASP A 1 84 ? -16.701 0.686 28.793 1.00 96.69 84 ASP A CA 1
ATOM 657 C C . ASP A 1 84 ? -15.965 1.534 27.732 1.00 96.69 84 ASP A C 1
ATOM 659 O O . ASP A 1 84 ? -15.612 1.043 26.652 1.00 96.69 84 ASP A O 1
ATOM 663 N N . PRO A 1 85 ? -15.694 2.825 28.004 1.00 95.50 85 PRO A N 1
ATOM 664 C CA . PRO A 1 85 ? -15.143 3.710 26.983 1.00 95.50 85 PRO A CA 1
ATOM 665 C C . PRO A 1 85 ? -13.786 3.253 26.440 1.00 95.50 85 PRO A C 1
ATOM 667 O O . PRO A 1 85 ? -13.442 3.549 25.296 1.00 95.50 85 PRO A O 1
ATOM 670 N N . ALA A 1 86 ? -12.980 2.553 27.242 1.00 96.62 86 ALA A N 1
ATOM 671 C CA . ALA A 1 86 ? -11.668 2.075 26.822 1.00 96.62 86 ALA A CA 1
ATOM 672 C C . ALA A 1 86 ? -11.777 1.032 25.696 1.00 96.62 86 ALA A C 1
ATOM 674 O O . ALA A 1 86 ? -11.092 1.168 24.674 1.00 96.62 86 ALA A O 1
ATOM 675 N N . THR A 1 87 ? -12.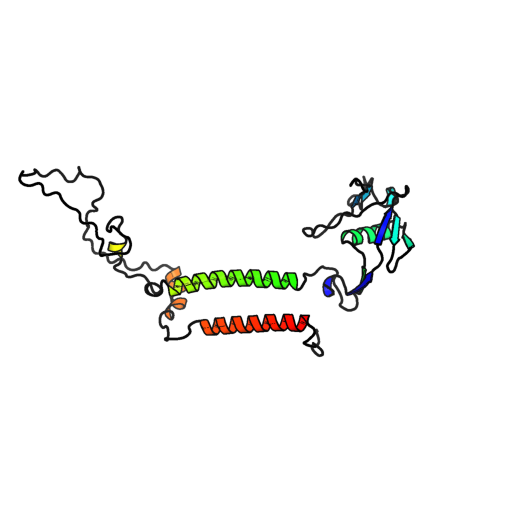663 0.050 25.850 1.00 96.81 87 THR A N 1
ATOM 676 C CA . THR A 1 87 ? -12.912 -1.015 24.873 1.00 96.81 87 THR A CA 1
ATOM 677 C C . THR A 1 87 ? -13.683 -0.500 23.667 1.00 96.81 87 THR A C 1
ATOM 679 O O . THR A 1 87 ? -13.290 -0.801 22.540 1.00 96.81 87 THR A O 1
ATOM 682 N N . VAL A 1 88 ? -14.675 0.377 23.858 1.00 96.81 88 VAL A N 1
ATOM 683 C CA . VAL A 1 88 ? -15.376 1.034 22.737 1.00 96.81 88 VAL A CA 1
ATOM 684 C C . VAL A 1 88 ? -14.377 1.789 21.855 1.00 96.81 88 VAL A C 1
ATOM 686 O O . VAL A 1 88 ? -14.331 1.584 20.644 1.00 96.81 88 VAL A O 1
ATOM 689 N N . LYS A 1 89 ? -13.476 2.582 22.454 1.00 97.00 89 LYS A N 1
ATOM 690 C CA . LYS A 1 89 ? -12.411 3.278 21.710 1.00 97.00 89 LYS A CA 1
ATOM 691 C C . LYS A 1 89 ? -11.422 2.316 21.046 1.00 97.00 89 LYS A C 1
ATOM 693 O O . LYS A 1 89 ? -10.883 2.642 19.989 1.00 97.00 89 LYS A O 1
ATOM 698 N N . LYS A 1 90 ? -11.133 1.162 21.662 1.00 96.50 90 LYS A N 1
ATOM 699 C CA . LYS A 1 90 ? -10.278 0.117 21.073 1.00 96.50 90 LYS A CA 1
ATOM 700 C C . LYS A 1 90 ? -10.913 -0.431 19.798 1.00 96.50 90 LYS A C 1
ATOM 702 O O . LYS A 1 90 ? -10.222 -0.474 18.787 1.00 96.50 90 LYS A O 1
ATOM 707 N N . TYR A 1 91 ? -12.189 -0.806 19.830 1.00 96.81 91 TYR A N 1
ATOM 708 C CA . TYR A 1 91 ? -12.870 -1.339 18.651 1.00 96.81 91 TYR A CA 1
ATOM 709 C C . TYR A 1 91 ? -13.142 -0.270 17.596 1.00 96.81 91 TYR A C 1
ATOM 711 O O . TYR A 1 91 ? -12.922 -0.548 16.426 1.00 96.81 91 TYR A O 1
ATOM 719 N N . ALA A 1 92 ? -13.462 0.969 17.983 1.00 96.06 92 ALA A N 1
ATOM 720 C CA . ALA A 1 92 ? -13.603 2.077 17.037 1.00 96.06 92 ALA A CA 1
ATOM 721 C C . ALA A 1 92 ? -12.315 2.320 16.228 1.00 96.06 92 ALA A C 1
ATOM 723 O O . ALA A 1 92 ? -12.370 2.442 15.011 1.00 96.06 92 ALA A O 1
ATOM 724 N N . ARG A 1 93 ? -11.132 2.294 16.869 1.00 95.44 93 ARG A N 1
ATOM 725 C CA . ARG A 1 93 ? -9.836 2.380 16.158 1.00 95.44 93 ARG A CA 1
ATOM 726 C C . ARG A 1 93 ? -9.614 1.241 15.164 1.00 95.44 93 ARG A C 1
ATOM 728 O O . ARG A 1 93 ? -8.960 1.440 14.150 1.00 95.44 93 ARG A O 1
ATOM 735 N N . ARG A 1 94 ? -10.114 0.042 15.466 1.00 95.50 94 ARG A N 1
ATOM 736 C CA . ARG A 1 94 ? -9.975 -1.124 14.582 1.00 95.50 94 ARG A CA 1
ATOM 737 C C . ARG A 1 94 ? -10.975 -1.074 13.431 1.00 95.50 94 ARG A C 1
ATOM 739 O O . ARG A 1 94 ? -10.586 -1.363 12.310 1.00 95.50 94 ARG A O 1
ATOM 746 N N . ALA A 1 95 ? -12.200 -0.628 13.697 1.00 95.56 95 ALA A N 1
ATOM 747 C CA . ALA A 1 95 ? -13.259 -0.466 12.704 1.00 95.56 95 ALA A CA 1
ATOM 748 C C . ALA A 1 95 ? -12.915 0.571 11.617 1.00 95.56 95 ALA A C 1
ATOM 750 O O . ALA A 1 95 ? -13.418 0.483 10.502 1.00 95.56 95 ALA A O 1
ATOM 751 N N . GLN A 1 96 ? -12.011 1.523 11.890 1.00 94.56 96 GLN A N 1
ATOM 752 C CA . GLN A 1 96 ? -11.486 2.430 10.855 1.00 94.56 96 GLN A CA 1
ATOM 753 C C . GLN A 1 96 ? -10.814 1.692 9.692 1.00 94.56 96 GLN A C 1
ATOM 755 O O . GLN A 1 96 ? -10.789 2.204 8.576 1.00 94.56 96 GLN A O 1
ATOM 760 N N . LEU A 1 97 ? -10.254 0.510 9.959 1.00 93.31 97 LEU A N 1
ATOM 761 C CA . LEU A 1 97 ? -9.585 -0.328 8.967 1.00 93.31 97 LEU A CA 1
ATOM 762 C C . LEU A 1 97 ? -10.566 -1.266 8.239 1.00 93.31 97 LEU A C 1
ATOM 764 O O . LEU A 1 97 ? -10.142 -2.032 7.378 1.00 93.31 97 LEU A O 1
ATOM 768 N N . GLY A 1 98 ? -11.861 -1.206 8.570 1.00 93.62 98 GLY A N 1
ATOM 769 C CA . GLY A 1 98 ? -12.896 -2.104 8.069 1.00 93.62 98 GLY A CA 1
ATOM 770 C C . GLY A 1 98 ? -13.269 -3.186 9.084 1.00 93.62 98 GLY A C 1
ATOM 771 O O . GLY A 1 98 ? -13.383 -2.922 10.282 1.00 93.62 98 GLY A O 1
ATOM 772 N N . GLU A 1 99 ? -13.486 -4.405 8.591 1.00 95.38 99 GLU A N 1
ATOM 773 C CA . GLU A 1 99 ? -13.878 -5.557 9.410 1.00 95.38 99 GLU A CA 1
ATOM 774 C C . GLU A 1 99 ? -12.794 -5.967 10.415 1.00 95.38 99 GLU A C 1
ATOM 776 O O . GLU A 1 99 ? -11.591 -5.824 10.178 1.00 95.38 99 GLU A O 1
ATOM 781 N N . ILE A 1 100 ? -13.223 -6.497 11.563 1.00 96.56 100 ILE A N 1
ATOM 782 C CA . ILE A 1 100 ? -12.331 -6.767 12.690 1.00 96.56 100 ILE A CA 1
ATOM 783 C C . ILE A 1 100 ? -12.040 -8.268 12.807 1.00 96.56 100 ILE A C 1
ATOM 785 O O . ILE A 1 100 ? -12.945 -9.085 12.952 1.00 96.56 100 ILE A O 1
ATOM 789 N N . PHE A 1 101 ? -10.754 -8.621 12.828 1.00 96.94 101 PHE A N 1
ATOM 790 C CA . PHE A 1 101 ? -10.276 -10.005 12.931 1.00 96.94 101 PHE A CA 1
ATOM 791 C C . PHE A 1 101 ? -9.396 -10.227 14.158 1.00 96.94 101 PHE A C 1
ATOM 793 O O . PHE A 1 101 ? -8.668 -9.329 14.567 1.00 96.94 101 PHE A O 1
ATOM 800 N N . GLU A 1 102 ? -9.401 -11.412 14.747 1.00 96.06 102 GLU A N 1
ATOM 801 C CA . GLU A 1 102 ? -8.360 -11.825 15.684 1.00 96.06 102 GLU A CA 1
ATOM 802 C C . GLU A 1 102 ? -7.059 -12.129 14.924 1.00 96.06 102 GLU A C 1
ATOM 804 O O . GLU A 1 102 ? -7.088 -12.766 13.869 1.00 96.06 102 GLU A O 1
ATOM 809 N N . LEU A 1 103 ? -5.925 -11.643 15.443 1.00 96.44 103 LEU A N 1
ATOM 810 C CA . LEU A 1 103 ? -4.611 -11.783 14.816 1.00 96.44 103 LEU A CA 1
ATOM 811 C C . LEU A 1 103 ? -3.614 -12.401 15.801 1.00 96.44 103 LEU A C 1
ATOM 813 O O . LEU A 1 103 ? -3.345 -11.813 16.853 1.00 96.44 103 LEU A O 1
ATOM 817 N N . ASP A 1 104 ? -3.008 -13.527 15.428 1.00 96.69 104 ASP A N 1
ATOM 818 C CA . ASP A 1 104 ? -1.851 -14.084 16.122 1.00 96.69 104 ASP A CA 1
ATOM 819 C C . ASP A 1 104 ? -0.571 -13.377 15.661 1.00 96.69 104 ASP A C 1
ATOM 821 O O . ASP A 1 104 ? -0.147 -13.464 14.506 1.00 96.69 104 ASP A O 1
ATOM 825 N N . ARG A 1 105 ? 0.060 -12.668 16.596 1.00 95.69 105 ARG A N 1
ATOM 826 C CA . ARG A 1 105 ? 1.337 -11.970 16.389 1.00 95.69 105 ARG A CA 1
ATOM 827 C C . ARG A 1 105 ? 2.520 -12.687 17.030 1.00 95.69 105 ARG A C 1
ATOM 829 O O . ARG A 1 105 ? 3.662 -12.309 16.777 1.00 95.69 105 ARG A O 1
ATOM 836 N N . ALA A 1 106 ? 2.272 -13.680 17.883 1.00 96.44 106 ALA A N 1
ATOM 837 C CA . ALA A 1 106 ? 3.319 -14.347 18.644 1.00 96.44 106 ALA A CA 1
ATOM 838 C C . ALA A 1 106 ? 4.120 -15.302 17.755 1.00 96.44 106 ALA A C 1
ATOM 840 O O . ALA A 1 106 ? 5.348 -15.320 17.843 1.00 96.44 106 ALA A O 1
ATOM 841 N N . THR A 1 107 ? 3.440 -16.028 16.860 1.00 94.75 107 THR A N 1
ATOM 842 C CA . THR A 1 107 ? 4.068 -17.029 15.984 1.00 94.75 107 THR A CA 1
ATOM 843 C C . THR A 1 107 ? 5.176 -16.441 15.109 1.00 94.75 107 THR A C 1
ATOM 845 O O . THR A 1 107 ? 6.274 -16.991 15.054 1.00 94.75 107 THR A O 1
ATOM 848 N N . LEU A 1 108 ? 4.925 -15.294 14.470 1.00 93.44 108 LEU A N 1
ATOM 849 C CA . LEU A 1 108 ? 5.878 -14.649 13.554 1.00 93.44 108 LEU A CA 1
ATOM 850 C C . LEU A 1 108 ? 6.607 -13.443 14.160 1.00 93.44 108 LEU A C 1
ATOM 852 O O . LEU A 1 108 ? 7.389 -12.792 13.469 1.00 93.44 108 LEU A O 1
ATOM 856 N N . LYS A 1 109 ? 6.368 -13.135 15.443 1.00 96.44 109 LYS A N 1
ATOM 857 C CA . LYS A 1 109 ? 6.840 -11.904 16.105 1.00 96.44 109 LYS A CA 1
ATOM 858 C C . LYS A 1 109 ? 6.472 -10.645 15.303 1.00 96.44 109 LYS A C 1
ATOM 860 O O . LYS A 1 109 ? 7.307 -9.763 15.105 1.00 96.44 109 LYS A O 1
ATOM 865 N N . SER A 1 110 ? 5.228 -10.585 14.829 1.00 96.06 110 SER A N 1
ATOM 866 C CA . SER A 1 110 ? 4.748 -9.522 13.943 1.00 96.06 110 SER A CA 1
ATOM 867 C C . SER A 1 110 ? 4.809 -8.146 14.614 1.00 96.06 110 SER A C 1
ATOM 869 O O . SER A 1 110 ? 4.410 -7.992 15.771 1.00 96.06 110 SER A O 1
ATOM 871 N N . ASP A 1 111 ? 5.290 -7.136 13.888 1.00 95.44 111 ASP A N 1
ATOM 872 C CA . ASP A 1 111 ? 5.646 -5.818 14.445 1.00 95.44 111 ASP A CA 1
ATOM 873 C C . ASP A 1 111 ? 4.490 -4.801 14.507 1.00 95.44 111 ASP A C 1
ATOM 875 O O . ASP A 1 111 ? 4.613 -3.737 15.115 1.00 95.44 111 ASP A O 1
ATOM 879 N N . GLY A 1 112 ? 3.343 -5.134 13.921 1.00 93.75 112 GLY A N 1
ATOM 880 C CA . GLY A 1 112 ? 2.151 -4.297 13.851 1.00 93.75 112 GLY A CA 1
ATOM 881 C C . GLY A 1 112 ? 2.147 -3.276 12.711 1.00 93.75 112 GLY A C 1
ATOM 882 O O . GLY A 1 112 ? 1.275 -2.408 12.716 1.00 93.75 112 GLY A O 1
ATOM 883 N N . VAL A 1 113 ? 3.077 -3.353 11.751 1.00 95.12 113 VAL A N 1
ATOM 884 C CA . VAL A 1 113 ? 3.177 -2.409 10.625 1.00 95.12 113 VAL A CA 1
ATOM 885 C C . VAL A 1 113 ? 2.770 -3.087 9.315 1.00 95.12 113 VAL A C 1
ATOM 887 O O . VAL A 1 113 ? 3.250 -4.169 8.984 1.00 95.12 113 VAL A O 1
ATOM 890 N N . PHE A 1 114 ? 1.920 -2.440 8.516 1.00 95.19 114 PHE A N 1
ATOM 891 C CA . PHE A 1 114 ? 1.438 -3.018 7.259 1.00 95.19 114 PHE A CA 1
ATOM 892 C C . PHE A 1 114 ? 2.560 -3.321 6.253 1.00 95.19 114 PHE A C 1
ATOM 894 O O . PHE A 1 114 ? 3.654 -2.751 6.282 1.00 95.19 114 PHE A O 1
ATOM 901 N N . ARG A 1 115 ? 2.280 -4.261 5.345 1.00 93.44 115 ARG A N 1
ATOM 902 C CA . ARG A 1 115 ? 3.181 -4.692 4.267 1.00 93.44 115 ARG A CA 1
ATOM 903 C C . ARG A 1 115 ? 2.413 -4.763 2.954 1.00 93.44 115 ARG A C 1
ATOM 905 O O . ARG A 1 115 ? 1.248 -5.150 2.941 1.00 93.44 115 ARG A O 1
ATOM 912 N N . SER A 1 116 ? 3.083 -4.457 1.847 1.00 93.19 116 SER A N 1
ATOM 913 C CA . SER A 1 116 ? 2.512 -4.612 0.510 1.00 93.19 116 SER A CA 1
ATOM 914 C C . SER A 1 116 ? 2.339 -6.088 0.130 1.00 93.19 116 SER A C 1
ATOM 916 O O . SER A 1 116 ? 3.004 -6.984 0.658 1.00 93.19 116 SER A O 1
ATOM 918 N N . SER A 1 117 ? 1.423 -6.344 -0.803 1.00 93.38 117 SER A N 1
ATOM 919 C CA . SER A 1 117 ? 1.179 -7.677 -1.354 1.00 93.38 117 SER A CA 1
ATOM 920 C C . SER A 1 117 ? 2.154 -8.007 -2.493 1.00 93.38 117 SER A C 1
ATOM 922 O O . SER A 1 117 ? 2.760 -7.097 -3.073 1.00 93.38 117 SER A O 1
ATOM 924 N N . PRO A 1 118 ? 2.247 -9.284 -2.912 1.00 93.06 118 PRO A N 1
ATOM 925 C CA . PRO A 1 118 ? 2.966 -9.661 -4.128 1.00 93.06 118 PRO A CA 1
ATOM 926 C C . PRO A 1 118 ? 2.504 -8.888 -5.371 1.00 93.06 118 PRO A C 1
ATOM 928 O O . PRO A 1 118 ? 3.322 -8.581 -6.230 1.00 93.06 118 PRO A O 1
ATOM 931 N N . ARG A 1 119 ? 1.225 -8.485 -5.447 1.00 92.62 119 ARG A N 1
ATOM 932 C CA . ARG A 1 119 ? 0.717 -7.615 -6.523 1.00 92.62 119 ARG A CA 1
ATOM 933 C C . ARG A 1 119 ? 1.430 -6.260 -6.534 1.00 92.62 119 ARG A C 1
ATOM 935 O O . ARG A 1 119 ? 1.798 -5.779 -7.604 1.00 92.62 119 ARG A O 1
ATOM 942 N N . GLY A 1 120 ? 1.649 -5.665 -5.361 1.00 90.19 120 GLY A N 1
ATOM 943 C CA . GLY A 1 120 ? 2.404 -4.418 -5.221 1.00 90.19 120 GLY A CA 1
ATOM 944 C C . GLY A 1 120 ? 3.858 -4.578 -5.665 1.00 90.19 120 GLY A C 1
ATOM 945 O O . GLY A 1 120 ? 4.332 -3.814 -6.503 1.00 90.19 120 GLY A O 1
ATOM 946 N N . TRP A 1 121 ? 4.537 -5.623 -5.181 1.00 92.31 121 TRP A N 1
ATOM 947 C CA . TRP A 1 121 ? 5.922 -5.929 -5.562 1.00 92.31 121 TRP A CA 1
ATOM 948 C C . TRP A 1 121 ? 6.085 -6.209 -7.057 1.00 92.31 121 TRP A C 1
ATOM 950 O O . TRP A 1 121 ? 6.981 -5.655 -7.693 1.00 92.31 121 TRP A O 1
ATOM 960 N N . PHE A 1 122 ? 5.191 -7.015 -7.635 1.00 92.00 122 PHE A N 1
ATOM 961 C CA . PHE A 1 122 ? 5.167 -7.310 -9.064 1.00 92.00 122 PHE A CA 1
ATOM 962 C C . PHE A 1 122 ? 5.021 -6.028 -9.882 1.00 92.00 122 PHE A C 1
ATOM 964 O O . PHE A 1 122 ? 5.804 -5.793 -10.802 1.00 92.00 122 PHE A O 1
ATOM 971 N N . THR A 1 123 ? 4.051 -5.183 -9.523 1.00 92.75 123 THR A N 1
ATOM 972 C CA . THR A 1 123 ? 3.775 -3.927 -10.233 1.00 92.75 123 THR A CA 1
ATOM 973 C C . THR A 1 123 ? 4.986 -2.999 -10.186 1.00 92.75 123 THR A C 1
ATOM 975 O O . THR A 1 123 ? 5.422 -2.508 -11.226 1.00 92.75 123 THR A O 1
ATOM 978 N N . PHE A 1 124 ? 5.575 -2.810 -9.003 1.00 92.94 124 PHE A N 1
ATOM 979 C CA . PHE A 1 124 ? 6.757 -1.969 -8.825 1.00 92.94 124 PHE A CA 1
ATOM 980 C C . PHE A 1 124 ? 7.956 -2.468 -9.643 1.00 92.94 124 PHE A C 1
ATOM 982 O O . PHE A 1 124 ? 8.588 -1.687 -10.361 1.00 92.94 124 PHE A O 1
ATOM 989 N N . GLY A 1 125 ? 8.245 -3.771 -9.573 1.00 91.38 125 GLY A N 1
ATOM 990 C CA . GLY A 1 125 ? 9.346 -4.379 -10.315 1.00 91.38 125 GLY A CA 1
ATOM 991 C C . GLY A 1 125 ? 9.182 -4.208 -11.825 1.00 91.38 125 GLY A C 1
ATOM 992 O O . GLY A 1 125 ? 10.084 -3.703 -12.491 1.00 91.38 125 GLY A O 1
ATOM 993 N N . HIS A 1 126 ? 8.014 -4.556 -12.369 1.00 93.50 126 HIS A N 1
ATOM 994 C CA . HIS A 1 126 ? 7.766 -4.478 -13.812 1.00 93.50 126 HIS A CA 1
ATOM 995 C C . HIS A 1 126 ? 7.751 -3.045 -14.330 1.00 93.50 126 HIS A C 1
ATOM 997 O O . HIS A 1 126 ? 8.327 -2.785 -15.384 1.00 93.50 126 HIS A O 1
ATOM 1003 N N . ALA A 1 127 ? 7.156 -2.106 -13.592 1.00 92.00 127 ALA A N 1
ATOM 1004 C CA . ALA A 1 127 ? 7.183 -0.697 -13.970 1.00 92.00 127 ALA A CA 1
ATOM 1005 C C . ALA A 1 127 ? 8.625 -0.165 -14.042 1.00 92.00 127 ALA A C 1
ATOM 1007 O O . ALA A 1 127 ? 8.995 0.511 -15.004 1.00 92.00 127 ALA A O 1
ATOM 1008 N N . SER A 1 128 ? 9.462 -0.534 -13.068 1.00 92.94 128 SER A N 1
ATOM 1009 C CA . SER A 1 128 ? 10.870 -0.130 -13.020 1.00 92.94 128 SER A CA 1
ATOM 1010 C C . SER A 1 128 ? 11.681 -0.739 -14.170 1.00 92.94 128 SER A C 1
ATOM 1012 O O . SER A 1 128 ? 12.398 -0.026 -14.873 1.00 92.94 128 SER A O 1
ATOM 1014 N N . PHE A 1 129 ? 11.544 -2.046 -14.417 1.00 91.56 129 PHE A N 1
ATOM 1015 C CA . PHE A 1 129 ? 12.260 -2.714 -15.507 1.00 91.56 129 PHE A CA 1
ATOM 1016 C C . PHE A 1 129 ? 11.791 -2.266 -16.891 1.00 91.56 129 PHE A C 1
ATOM 1018 O O . PHE A 1 129 ? 12.626 -2.099 -17.778 1.00 91.56 129 PHE A O 1
ATOM 1025 N N . ALA A 1 130 ? 10.496 -2.002 -17.079 1.00 89.31 130 ALA A N 1
ATOM 1026 C CA . ALA A 1 130 ? 9.982 -1.450 -18.329 1.00 89.31 130 ALA A CA 1
ATOM 1027 C C . ALA A 1 130 ? 10.642 -0.103 -18.655 1.00 89.31 130 ALA A C 1
ATOM 1029 O O . ALA A 1 130 ? 11.052 0.123 -19.794 1.00 89.31 130 ALA A O 1
ATOM 1030 N N . LEU A 1 131 ? 10.820 0.760 -17.649 1.00 85.56 131 LEU A N 1
ATOM 1031 C CA . LEU A 1 131 ? 11.512 2.034 -17.821 1.00 85.56 131 LEU A CA 1
ATOM 1032 C C . LEU A 1 131 ? 12.993 1.841 -18.182 1.00 85.56 131 LEU A C 1
ATOM 1034 O O . LEU A 1 131 ? 13.496 2.497 -19.093 1.00 85.56 131 LEU A O 1
ATOM 1038 N N . LEU A 1 132 ? 13.690 0.913 -17.521 1.00 86.19 132 LEU A N 1
ATOM 1039 C CA . LEU A 1 132 ? 15.085 0.597 -17.850 1.00 86.19 132 LEU A CA 1
ATOM 1040 C C . LEU A 1 132 ? 15.229 0.057 -19.280 1.00 86.19 132 LEU A C 1
ATOM 1042 O O . LEU A 1 132 ? 16.120 0.477 -20.020 1.00 86.19 132 LEU A O 1
ATOM 1046 N N . PHE A 1 133 ? 14.335 -0.838 -19.697 1.00 87.81 133 PHE A N 1
ATOM 1047 C CA . PHE A 1 133 ? 14.339 -1.396 -21.047 1.00 87.81 133 PHE A CA 1
ATOM 1048 C C . PHE A 1 133 ? 13.966 -0.375 -22.112 1.00 87.81 133 PHE A C 1
ATOM 1050 O O . PHE A 1 133 ? 14.523 -0.434 -23.205 1.00 87.81 133 PHE A O 1
ATOM 1057 N N . PHE A 1 134 ? 13.110 0.597 -21.800 1.00 85.25 134 PHE A N 1
ATOM 1058 C CA . PHE A 1 134 ? 12.859 1.720 -22.695 1.00 85.25 134 PHE A CA 1
ATOM 1059 C C . PHE A 1 134 ? 14.157 2.483 -23.006 1.00 85.25 134 PHE A C 1
ATOM 1061 O O . PHE A 1 134 ? 14.492 2.672 -24.175 1.00 85.25 134 PHE A O 1
ATOM 1068 N N . PHE A 1 135 ? 14.956 2.831 -21.992 1.00 82.62 135 PHE A N 1
ATOM 1069 C CA . PHE A 1 135 ? 16.254 3.479 -22.222 1.00 82.62 135 PHE A CA 1
ATOM 1070 C C . PHE A 1 135 ? 17.250 2.573 -22.951 1.00 82.62 135 PHE A C 1
ATOM 1072 O O . PHE A 1 135 ? 17.947 3.037 -23.855 1.00 82.62 135 PHE A O 1
ATOM 1079 N N . GLY A 1 136 ? 17.287 1.280 -22.614 1.00 83.62 136 GLY A N 1
ATOM 1080 C CA . GLY A 1 136 ? 18.098 0.296 -23.332 1.00 83.62 136 GLY A CA 1
ATOM 1081 C C . GLY A 1 136 ? 17.737 0.219 -24.818 1.00 83.62 136 GLY A C 1
ATOM 1082 O O . GLY A 1 136 ? 18.622 0.216 -25.674 1.00 83.62 136 GLY A O 1
ATOM 1083 N N . HIS A 1 137 ? 16.443 0.235 -25.140 1.00 80.88 137 HIS A N 1
ATOM 1084 C CA . HIS A 1 137 ? 15.944 0.234 -26.510 1.00 80.88 137 HIS A CA 1
ATOM 1085 C C . HIS A 1 137 ? 16.393 1.480 -27.281 1.00 80.88 137 HIS A C 1
ATOM 1087 O O . HIS A 1 137 ? 16.941 1.346 -28.374 1.00 80.88 137 HIS A O 1
ATOM 1093 N N . ILE A 1 138 ? 16.237 2.676 -26.700 1.00 82.31 138 ILE A N 1
ATOM 1094 C CA . ILE A 1 138 ? 16.676 3.932 -27.329 1.00 82.31 138 ILE A CA 1
ATOM 1095 C C . ILE A 1 138 ? 18.193 3.940 -27.551 1.00 82.31 138 ILE A C 1
ATOM 1097 O O . ILE A 1 138 ? 18.655 4.263 -28.646 1.00 82.31 138 ILE A O 1
ATOM 1101 N N . TRP A 1 139 ? 18.972 3.530 -26.546 1.00 79.38 139 TRP A N 1
ATOM 1102 C CA . TRP A 1 139 ? 20.430 3.446 -26.640 1.00 79.38 139 TRP A CA 1
ATOM 1103 C C . TRP A 1 139 ? 20.886 2.504 -27.761 1.00 79.38 139 TRP A C 1
ATOM 1105 O O . TRP A 1 139 ? 21.682 2.887 -28.623 1.00 79.38 139 TRP A O 1
ATOM 1115 N N . HIS A 1 140 ? 20.371 1.274 -27.778 1.00 82.62 140 HIS A N 1
ATOM 1116 C CA . HIS A 1 140 ? 20.752 0.287 -28.784 1.00 82.62 140 HIS A CA 1
ATOM 1117 C C . HIS A 1 140 ? 20.233 0.655 -30.178 1.00 82.62 140 HIS A C 1
ATOM 1119 O O . HIS A 1 140 ? 20.964 0.482 -31.152 1.00 82.62 140 HIS A O 1
ATOM 1125 N N . GLY A 1 141 ? 19.026 1.218 -30.281 1.00 81.75 141 GLY A N 1
ATOM 1126 C CA . GLY A 1 141 ? 18.472 1.725 -31.536 1.00 81.75 141 GLY A CA 1
ATOM 1127 C C . GLY A 1 141 ? 19.348 2.818 -32.150 1.00 81.75 141 GLY A C 1
ATOM 1128 O O . GLY A 1 141 ? 19.736 2.712 -33.314 1.00 81.75 141 GLY A O 1
ATOM 1129 N N . ALA A 1 142 ? 19.751 3.813 -31.351 1.00 81.19 142 ALA A N 1
ATOM 1130 C CA . ALA A 1 142 ? 20.659 4.869 -31.795 1.00 81.19 142 ALA A CA 1
ATOM 1131 C C . ALA A 1 142 ? 22.030 4.311 -32.208 1.00 81.19 142 ALA A C 1
ATOM 1133 O O . ALA A 1 142 ? 22.541 4.657 -33.271 1.00 81.19 142 ALA A O 1
ATOM 1134 N N . ARG A 1 143 ? 22.608 3.395 -31.419 1.00 76.50 143 ARG A N 1
ATOM 1135 C CA . ARG A 1 143 ? 23.899 2.762 -31.733 1.00 76.50 143 ARG A CA 1
ATOM 1136 C C . ARG A 1 143 ? 23.871 1.956 -33.034 1.00 76.50 143 ARG A C 1
ATOM 1138 O O . ARG A 1 143 ? 24.882 1.911 -33.732 1.00 76.50 143 ARG A O 1
ATOM 1145 N N . THR A 1 144 ? 22.749 1.312 -33.347 1.00 80.50 144 THR A N 1
ATOM 1146 C CA . THR A 1 144 ? 22.591 0.555 -34.593 1.00 80.50 144 THR A CA 1
ATOM 1147 C C . THR A 1 144 ? 22.451 1.482 -35.801 1.00 80.50 144 THR A C 1
ATOM 1149 O O . THR A 1 144 ? 23.088 1.223 -36.819 1.00 80.50 144 THR A O 1
ATOM 1152 N N . LEU A 1 145 ? 21.661 2.559 -35.697 1.00 81.44 145 LEU A N 1
ATOM 1153 C CA . LEU A 1 145 ? 21.440 3.500 -36.804 1.00 81.44 145 LEU A CA 1
ATOM 1154 C C . LEU A 1 145 ? 22.658 4.391 -37.085 1.00 81.44 145 LEU A C 1
ATOM 1156 O O . LEU A 1 145 ? 23.015 4.576 -38.241 1.00 81.44 145 LEU A O 1
ATOM 1160 N N . PHE A 1 146 ? 23.321 4.896 -36.043 1.00 83.06 146 PHE A N 1
ATOM 1161 C CA . PHE A 1 146 ? 24.456 5.827 -36.134 1.00 83.06 146 PHE A CA 1
ATOM 1162 C C . PHE A 1 146 ? 25.799 5.126 -35.891 1.00 83.06 146 PHE A C 1
ATOM 1164 O O . PHE A 1 146 ? 26.683 5.634 -35.196 1.00 83.06 146 PHE A O 1
ATOM 1171 N N . ARG A 1 147 ? 25.937 3.896 -36.401 1.00 81.69 147 ARG A N 1
ATOM 1172 C CA . ARG A 1 147 ? 27.125 3.058 -36.176 1.00 81.69 147 ARG A CA 1
ATOM 1173 C C . ARG A 1 147 ? 28.388 3.657 -36.798 1.00 81.69 147 ARG A C 1
ATOM 1175 O O . ARG A 1 147 ? 29.471 3.512 -36.240 1.00 81.69 147 ARG A O 1
ATOM 1182 N N . ASP A 1 148 ? 28.241 4.273 -37.962 1.00 80.75 148 ASP A N 1
ATOM 1183 C CA . ASP A 1 148 ? 29.292 4.917 -38.751 1.00 80.75 148 ASP A CA 1
ATOM 1184 C C . ASP A 1 148 ? 29.942 6.100 -38.021 1.00 80.75 148 ASP A C 1
ATOM 1186 O O . ASP A 1 148 ? 31.165 6.210 -38.012 1.00 80.75 148 ASP A O 1
ATOM 1190 N N . VAL A 1 149 ? 29.143 6.916 -37.332 1.00 84.00 149 VAL A N 1
ATOM 1191 C CA . VAL A 1 149 ? 29.611 8.093 -36.579 1.00 84.00 149 VAL A CA 1
ATOM 1192 C C . VAL A 1 149 ? 29.865 7.817 -35.093 1.00 84.00 149 VAL A C 1
ATOM 1194 O O . VAL A 1 149 ? 30.209 8.725 -34.336 1.00 84.00 149 VAL A O 1
ATOM 1197 N N . PHE A 1 150 ? 29.723 6.566 -34.639 1.00 79.06 150 PHE A N 1
ATOM 1198 C CA . PHE A 1 150 ? 29.829 6.220 -33.218 1.00 79.06 150 PHE A CA 1
ATOM 1199 C C . PHE A 1 150 ? 31.213 6.546 -32.619 1.00 79.06 150 PHE A C 1
ATOM 1201 O O . PHE A 1 150 ? 31.314 6.929 -31.454 1.00 79.06 150 PHE A O 1
ATOM 1208 N N . ALA A 1 151 ? 32.285 6.399 -33.405 1.00 81.25 151 ALA A N 1
ATOM 1209 C CA . ALA A 1 151 ? 33.659 6.694 -32.982 1.00 81.25 151 ALA A CA 1
ATOM 1210 C C . ALA A 1 151 ? 34.061 8.174 -33.167 1.00 81.25 151 ALA A C 1
ATOM 1212 O O . ALA A 1 151 ? 35.184 8.551 -32.826 1.00 81.25 151 ALA A O 1
ATOM 1213 N N . GLY A 1 152 ? 33.159 9.005 -33.693 1.00 79.50 152 GLY A N 1
ATOM 1214 C CA . GLY A 1 152 ? 33.406 10.398 -34.058 1.00 79.50 152 GLY A CA 1
ATOM 1215 C C . GLY A 1 152 ? 32.873 10.724 -35.455 1.00 79.50 152 GLY A C 1
ATOM 1216 O O . GLY A 1 152 ? 32.662 9.830 -36.271 1.00 79.50 152 GLY A O 1
ATOM 1217 N N . ILE A 1 153 ? 32.651 12.013 -35.714 1.00 86.00 153 ILE A N 1
ATOM 1218 C CA . ILE A 1 153 ? 32.254 12.528 -37.033 1.00 86.00 153 ILE A CA 1
ATOM 1219 C C . I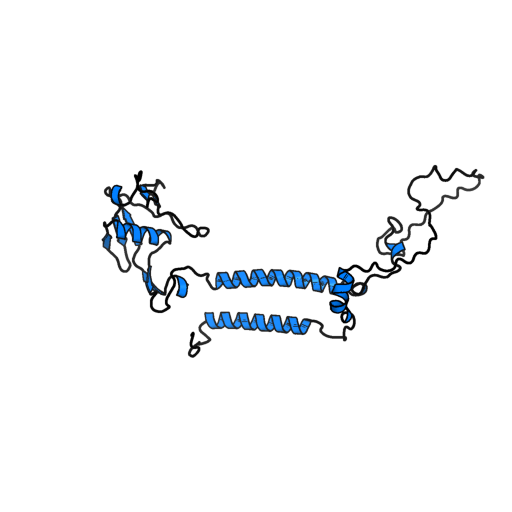LE A 1 153 ? 33.469 12.698 -37.952 1.00 86.00 153 ILE A C 1
ATOM 1221 O O . ILE A 1 153 ? 34.602 12.802 -37.474 1.00 86.00 153 ILE A O 1
ATOM 1225 N N . ASP A 1 154 ? 33.219 12.756 -39.260 1.00 83.69 154 ASP A N 1
ATOM 1226 C CA . ASP A 1 154 ? 34.235 13.096 -40.258 1.00 83.69 154 ASP A CA 1
ATOM 1227 C C . ASP A 1 154 ? 34.829 14.491 -39.957 1.00 83.69 154 ASP A C 1
ATOM 1229 O O . ASP A 1 154 ? 34.063 15.447 -39.795 1.00 83.69 154 ASP A O 1
ATOM 1233 N N . PRO A 1 155 ? 36.164 14.631 -39.834 1.00 80.25 155 PRO A N 1
ATOM 1234 C CA . PRO A 1 155 ? 36.799 15.925 -39.602 1.00 80.25 155 PRO A CA 1
ATOM 1235 C C . PRO A 1 155 ? 36.606 16.941 -40.740 1.00 80.25 155 PRO A C 1
ATOM 1237 O O . PRO A 1 155 ? 36.771 18.128 -40.477 1.00 80.25 155 PRO A O 1
ATOM 1240 N N . ASP A 1 156 ? 36.248 16.516 -41.957 1.00 81.06 156 ASP A N 1
ATOM 1241 C CA . ASP A 1 156 ? 36.109 17.396 -43.130 1.00 81.06 156 ASP A CA 1
ATOM 1242 C C . ASP A 1 156 ? 34.627 17.709 -43.485 1.00 81.06 156 ASP A C 1
ATOM 1244 O O . ASP A 1 156 ? 34.294 18.050 -44.623 1.00 81.06 156 ASP A O 1
ATOM 1248 N N . LEU A 1 157 ? 33.704 17.613 -42.514 1.00 80.19 157 LEU A N 1
ATOM 1249 C CA . LEU A 1 157 ? 32.244 17.747 -42.713 1.00 80.19 157 LEU A CA 1
ATOM 1250 C C . LEU A 1 157 ? 31.738 19.195 -42.937 1.00 80.19 157 LEU A C 1
ATOM 1252 O O . LEU A 1 157 ? 30.570 19.399 -43.278 1.00 80.19 157 LEU A O 1
ATOM 1256 N N . ASP A 1 158 ? 32.594 20.203 -42.765 1.00 74.06 158 ASP A N 1
ATOM 1257 C CA . ASP A 1 158 ? 32.209 21.616 -42.606 1.00 74.06 158 ASP A CA 1
ATOM 1258 C C . ASP A 1 158 ? 31.349 22.177 -43.755 1.00 74.06 158 ASP A C 1
ATOM 1260 O O . ASP A 1 158 ? 30.360 22.870 -43.516 1.00 74.06 158 ASP A O 1
ATOM 1264 N N . ALA A 1 159 ? 31.643 21.821 -45.009 1.00 73.19 159 ALA A N 1
ATOM 1265 C CA . ALA A 1 159 ? 30.907 22.346 -46.163 1.00 73.19 159 ALA A CA 1
ATOM 1266 C C . ALA A 1 159 ? 29.461 21.818 -46.273 1.00 73.19 159 ALA A C 1
ATOM 1268 O O . ALA A 1 159 ? 28.631 22.440 -46.934 1.00 73.19 159 ALA A O 1
ATOM 1269 N N . GLN A 1 160 ? 29.136 20.670 -45.661 1.00 75.56 160 GLN A N 1
ATOM 1270 C CA . GLN A 1 160 ? 27.802 20.053 -45.750 1.00 75.56 160 GLN A CA 1
ATOM 1271 C C . GLN A 1 160 ? 26.799 20.611 -44.733 1.00 75.56 160 GLN A C 1
ATOM 1273 O O . GLN A 1 160 ? 25.591 20.440 -44.909 1.00 75.56 160 GLN A O 1
ATOM 1278 N N . VAL A 1 161 ? 27.284 21.286 -43.688 1.00 86.00 161 VAL A N 1
ATOM 1279 C CA . VAL A 1 161 ? 26.456 21.873 -42.621 1.00 86.00 161 VAL A CA 1
ATOM 1280 C C . VAL A 1 161 ? 26.204 23.372 -42.814 1.00 86.00 161 VAL A C 1
ATOM 1282 O O . VAL A 1 161 ? 25.476 23.979 -42.027 1.00 86.00 161 VAL A O 1
ATOM 1285 N N . GLU A 1 162 ? 26.764 23.975 -43.867 1.00 84.94 162 GLU A N 1
ATOM 1286 C CA . GLU A 1 162 ? 26.529 25.378 -44.207 1.00 84.94 162 GLU A CA 1
ATOM 1287 C C . GLU A 1 162 ? 25.057 25.639 -44.558 1.00 84.94 162 GLU A C 1
ATOM 1289 O O . GLU A 1 162 ? 24.435 24.963 -45.390 1.00 84.94 162 GLU A O 1
ATOM 1294 N N . PHE A 1 163 ? 24.488 26.674 -43.935 1.00 84.94 163 PHE A N 1
ATOM 1295 C CA . PHE A 1 163 ? 23.098 27.054 -44.154 1.00 84.94 163 PHE A CA 1
ATOM 1296 C C . PHE A 1 163 ? 22.850 27.434 -45.616 1.00 84.94 163 PHE A C 1
ATOM 1298 O O . PHE A 1 163 ? 23.447 28.360 -46.155 1.00 84.94 163 PHE A O 1
ATOM 1305 N N . GLY A 1 164 ? 21.903 26.744 -46.253 1.00 82.75 164 GLY A N 1
ATOM 1306 C CA . GLY A 1 164 ? 21.455 27.070 -47.606 1.00 82.75 164 GLY A CA 1
ATOM 1307 C C . GLY A 1 164 ? 22.383 26.622 -48.740 1.00 82.75 164 GLY A C 1
ATOM 1308 O O . GLY A 1 164 ? 22.055 26.895 -49.893 1.00 82.75 164 GLY A O 1
ATOM 1309 N N . ALA A 1 165 ? 23.473 25.899 -48.460 1.00 81.75 165 ALA A N 1
ATOM 1310 C CA . ALA A 1 165 ? 24.392 25.396 -49.488 1.00 81.75 165 ALA A CA 1
ATOM 1311 C C . ALA A 1 165 ? 23.745 24.349 -50.423 1.00 81.75 165 ALA A C 1
ATOM 1313 O O . ALA A 1 165 ? 24.027 24.300 -51.625 1.00 81.75 165 ALA A O 1
ATOM 1314 N N . PHE A 1 166 ? 22.820 23.548 -49.890 1.00 85.31 166 PHE A N 1
ATOM 1315 C CA . PHE A 1 166 ? 22.119 22.482 -50.611 1.00 85.31 166 PHE A CA 1
ATOM 1316 C C . PHE A 1 166 ? 20.603 22.732 -50.647 1.00 85.31 166 PHE A C 1
ATOM 1318 O O . PHE A 1 166 ? 20.052 23.505 -49.853 1.00 85.31 166 PHE A O 1
ATOM 1325 N N . GLN A 1 167 ? 19.915 22.121 -51.613 1.00 86.50 167 GLN A N 1
ATOM 1326 C CA . GLN A 1 167 ? 18.448 22.102 -51.665 1.00 86.50 167 GLN A CA 1
ATOM 1327 C C . GLN A 1 167 ? 17.873 21.061 -50.692 1.00 86.50 167 GLN A C 1
ATOM 1329 O O . GLN A 1 167 ? 16.799 21.283 -50.137 1.00 86.50 167 GLN A O 1
ATOM 1334 N N . LYS A 1 168 ? 18.602 19.963 -50.439 1.00 87.25 168 LYS A N 1
ATOM 1335 C CA . LYS A 1 168 ? 18.243 18.903 -49.489 1.00 87.25 168 LYS A CA 1
ATOM 1336 C C . LYS A 1 168 ? 19.395 18.652 -48.508 1.00 87.25 168 LYS A C 1
ATOM 1338 O O . LYS A 1 168 ? 20.542 18.512 -48.921 1.00 87.25 168 LYS A O 1
ATOM 1343 N N . LEU A 1 169 ? 19.092 18.598 -47.208 1.00 86.69 169 LEU A N 1
ATOM 1344 C CA . LEU A 1 169 ? 20.091 18.326 -46.166 1.00 86.69 169 LEU A CA 1
ATOM 1345 C C . LEU A 1 169 ? 20.659 16.905 -46.318 1.00 86.69 169 LEU A C 1
ATOM 1347 O O . LEU A 1 169 ? 19.902 15.959 -46.536 1.00 86.69 169 LEU A O 1
ATOM 1351 N N . GLY A 1 170 ? 21.982 16.770 -46.181 1.00 84.38 170 GLY A N 1
ATOM 1352 C CA . GLY A 1 170 ? 22.687 15.485 -46.254 1.00 84.38 170 GLY A CA 1
ATOM 1353 C C . GLY A 1 170 ? 22.843 14.899 -47.664 1.00 84.38 170 GLY A C 1
ATOM 1354 O O . GLY A 1 170 ? 23.233 13.742 -47.783 1.00 84.38 170 GLY A O 1
ATOM 1355 N N . ASP A 1 171 ? 22.538 15.660 -48.726 1.00 87.69 171 ASP A N 1
ATOM 1356 C CA . ASP A 1 171 ? 22.663 15.204 -50.117 1.00 87.69 171 ASP A CA 1
ATOM 1357 C C . ASP A 1 171 ? 23.572 16.133 -50.951 1.00 87.69 171 ASP A C 1
ATOM 1359 O O . ASP A 1 171 ? 23.107 17.161 -51.472 1.00 87.69 171 ASP A O 1
ATOM 1363 N N . PRO A 1 172 ? 24.858 15.763 -51.127 1.00 85.19 172 PRO A N 1
ATOM 1364 C CA . PRO A 1 172 ? 25.831 16.553 -51.879 1.00 85.19 172 PRO A CA 1
ATOM 1365 C C . PRO A 1 172 ? 25.462 16.791 -53.349 1.00 85.19 172 PRO A C 1
ATOM 1367 O O . PRO A 1 172 ? 25.965 17.734 -53.960 1.00 85.19 172 PRO A O 1
ATOM 1370 N N . THR A 1 173 ? 24.578 15.972 -53.929 1.00 88.81 173 THR A N 1
ATOM 1371 C CA . THR A 1 173 ? 24.164 16.103 -55.337 1.00 88.81 173 THR A CA 1
ATOM 1372 C C . THR A 1 173 ? 23.206 17.273 -55.572 1.00 88.81 173 THR A C 1
ATOM 1374 O O . THR A 1 173 ? 22.993 17.682 -56.711 1.00 88.81 173 THR A O 1
ATOM 1377 N N . THR A 1 174 ? 22.675 17.870 -54.500 1.00 87.44 174 THR A N 1
ATOM 1378 C CA . THR A 1 174 ? 21.671 18.943 -54.564 1.00 87.44 174 THR A CA 1
ATOM 1379 C C . THR A 1 174 ? 22.230 20.338 -54.277 1.00 87.44 174 THR A C 1
ATOM 1381 O O . THR A 1 174 ? 21.523 21.211 -53.764 1.00 87.44 174 THR A O 1
ATOM 1384 N N . ARG A 1 175 ? 23.512 20.581 -54.576 1.00 85.19 175 ARG A N 1
ATOM 1385 C CA . ARG A 1 175 ? 24.145 21.887 -54.337 1.00 85.19 175 ARG A CA 1
ATOM 1386 C C . ARG A 1 175 ? 23.427 22.987 -55.123 1.00 85.19 175 ARG A C 1
ATOM 1388 O O . ARG A 1 175 ? 23.199 22.848 -56.325 1.00 85.19 175 ARG A O 1
ATOM 1395 N N . ARG A 1 176 ? 23.074 24.098 -54.463 1.00 79.69 176 ARG A N 1
ATOM 1396 C CA . ARG A 1 176 ? 22.452 25.235 -55.158 1.00 79.69 176 ARG A CA 1
ATOM 1397 C C . ARG A 1 176 ? 23.459 25.859 -56.117 1.00 79.69 176 ARG A C 1
ATOM 1399 O O . ARG A 1 176 ? 24.537 26.276 -55.703 1.00 79.69 176 ARG A O 1
ATOM 1406 N N . GLN A 1 177 ? 23.091 25.953 -57.390 1.00 67.56 177 GLN A N 1
ATOM 1407 C CA . GLN A 1 177 ? 23.817 26.772 -58.351 1.00 67.56 177 GLN A CA 1
ATOM 1408 C C . GLN A 1 177 ? 23.337 28.217 -58.229 1.00 67.56 177 GLN A C 1
ATOM 1410 O O . GLN A 1 177 ? 22.142 28.495 -58.341 1.00 67.56 177 GLN A O 1
ATOM 1415 N N . ILE A 1 178 ? 24.273 29.138 -58.006 1.00 58.47 178 ILE A N 1
ATOM 1416 C CA . ILE A 1 178 ? 24.020 30.566 -58.184 1.00 58.47 178 ILE A CA 1
ATOM 1417 C C . ILE A 1 178 ? 24.010 30.804 -59.695 1.00 58.47 178 ILE A C 1
ATOM 1419 O O . ILE A 1 178 ? 25.060 30.869 -60.332 1.00 58.47 178 ILE A O 1
ATOM 1423 N N . VAL A 1 179 ? 22.820 30.876 -60.287 1.00 48.88 179 VAL A N 1
ATOM 1424 C CA . VAL A 1 179 ? 22.669 31.302 -61.680 1.00 48.88 179 VAL A CA 1
ATOM 1425 C C . VAL A 1 179 ? 22.855 32.815 -61.707 1.00 48.88 179 VAL A C 1
ATOM 1427 O O . VAL A 1 179 ? 21.935 33.569 -61.398 1.00 48.88 179 VAL A O 1
ATOM 1430 N N . TYR A 1 180 ? 24.053 33.273 -62.068 1.00 47.50 180 TYR A N 1
ATOM 1431 C CA . TYR A 1 180 ? 24.208 34.646 -62.532 1.00 47.50 180 TYR A CA 1
ATOM 1432 C C . TYR A 1 180 ? 23.487 34.748 -63.875 1.00 47.50 180 TYR A C 1
ATOM 1434 O O . TYR A 1 180 ? 23.879 34.107 -64.850 1.00 47.50 180 TYR A O 1
ATOM 1442 N N . LEU A 1 181 ? 22.411 35.533 -63.930 1.00 47.84 181 LEU A N 1
ATOM 1443 C CA . LEU A 1 181 ? 21.822 35.951 -65.197 1.00 47.84 181 LEU A CA 1
ATOM 1444 C C . LEU A 1 181 ? 22.845 36.842 -65.907 1.00 47.84 181 LEU A C 1
ATOM 1446 O O . LEU A 1 181 ? 22.861 38.057 -65.723 1.00 47.84 181 LEU A O 1
ATOM 1450 N N . GLN A 1 182 ? 23.727 36.238 -66.701 1.00 41.59 182 GLN A N 1
ATOM 1451 C CA . GLN A 1 182 ? 24.553 36.971 -67.649 1.00 41.59 182 GLN A CA 1
ATOM 1452 C C . GLN A 1 182 ? 23.634 37.438 -68.779 1.00 41.59 182 GLN A C 1
ATOM 1454 O O . GLN A 1 182 ? 23.410 36.738 -69.764 1.00 41.59 182 GLN A O 1
ATOM 1459 N N . TRP A 1 183 ? 23.018 38.604 -68.586 1.00 38.59 183 TRP A N 1
ATOM 1460 C CA . TRP A 1 183 ? 22.198 39.231 -69.611 1.00 38.59 183 TRP A CA 1
ATOM 1461 C C . TRP A 1 183 ? 23.118 39.738 -70.729 1.00 38.59 183 TRP A C 1
ATOM 1463 O O . TRP A 1 183 ? 24.064 40.489 -70.490 1.00 38.59 183 TRP A O 1
ATOM 1473 N N . ASN A 1 184 ? 22.875 39.262 -71.947 1.00 40.72 184 ASN A N 1
ATOM 1474 C CA . ASN A 1 184 ? 23.691 39.533 -73.124 1.00 40.72 184 ASN A CA 1
ATOM 1475 C C . ASN A 1 184 ? 23.777 41.040 -73.433 1.00 40.72 184 ASN A C 1
ATOM 1477 O O . ASN A 1 184 ? 22.781 41.654 -73.802 1.00 40.72 184 ASN A O 1
ATOM 1481 N N . GLY A 1 185 ? 24.991 41.600 -73.405 1.00 46.56 185 GLY A N 1
ATOM 1482 C CA . GLY A 1 185 ? 25.355 42.680 -74.331 1.00 46.56 185 GLY A CA 1
ATOM 1483 C C . GLY A 1 185 ? 25.401 44.126 -73.828 1.00 46.56 185 GLY A C 1
ATOM 1484 O O . GLY A 1 185 ? 25.431 45.017 -74.670 1.00 46.56 185 GLY A O 1
ATOM 1485 N N . ILE A 1 186 ? 25.471 44.408 -72.522 1.00 44.59 186 ILE A N 1
ATOM 1486 C CA . ILE A 1 186 ? 25.811 45.764 -72.040 1.00 44.59 186 ILE A CA 1
ATOM 1487 C C . ILE A 1 186 ? 26.941 45.674 -71.014 1.00 44.59 186 ILE A C 1
ATOM 1489 O O . ILE A 1 186 ? 26.843 44.947 -70.029 1.00 44.59 186 ILE A O 1
ATOM 1493 N N . GLN A 1 187 ? 28.022 46.418 -71.262 1.00 41.62 187 GLN A N 1
ATOM 1494 C CA . GLN A 1 187 ? 29.143 46.605 -70.341 1.00 41.62 187 GLN A CA 1
ATOM 1495 C C . GLN A 1 187 ? 28.612 47.182 -69.017 1.00 41.62 187 GLN A C 1
ATOM 1497 O O . GLN A 1 187 ? 28.285 48.365 -68.925 1.00 41.62 187 GLN A O 1
ATOM 1502 N N . SER A 1 188 ? 28.498 46.348 -67.986 1.00 41.97 188 SER A N 1
ATOM 1503 C CA . SER A 1 188 ? 28.158 46.797 -66.639 1.00 41.97 188 SER A CA 1
ATOM 1504 C C . SER A 1 188 ? 29.402 47.380 -65.966 1.00 41.97 188 SER A C 1
ATOM 1506 O O . SER A 1 188 ? 30.377 46.668 -65.722 1.00 41.97 188 SER A O 1
ATOM 1508 N N . GLN A 1 189 ? 29.355 48.681 -65.672 1.00 37.78 189 GLN A N 1
ATOM 1509 C CA . GLN A 1 189 ? 30.249 49.369 -64.733 1.00 37.78 189 GLN A CA 1
ATOM 1510 C C . GLN A 1 189 ? 30.330 48.591 -63.403 1.00 37.78 189 GLN A C 1
ATOM 1512 O O . GLN A 1 189 ? 29.326 47.990 -63.006 1.00 37.78 189 GLN A O 1
ATOM 1517 N N . PRO A 1 190 ? 31.471 48.598 -62.687 1.00 34.78 190 PRO A N 1
ATOM 1518 C CA . PRO A 1 190 ? 31.583 47.902 -61.412 1.00 34.78 190 PRO A CA 1
ATOM 1519 C C . PRO A 1 190 ? 30.661 48.567 -60.384 1.00 34.78 190 PRO A C 1
ATOM 1521 O O . PRO A 1 190 ? 30.965 49.625 -59.835 1.00 34.78 190 PRO A O 1
ATOM 1524 N N . ILE A 1 191 ? 29.515 47.945 -60.115 1.00 39.19 191 ILE A N 1
ATOM 1525 C CA . ILE A 1 191 ? 28.706 48.290 -58.951 1.00 39.19 191 ILE A CA 1
ATOM 1526 C C . ILE A 1 191 ? 29.484 47.778 -57.739 1.00 39.19 191 ILE A C 1
ATOM 1528 O O . ILE A 1 191 ? 29.749 46.583 -57.616 1.00 39.19 191 ILE A O 1
ATOM 1532 N N . SER A 1 192 ? 29.893 48.711 -56.879 1.00 38.09 192 SER A N 1
ATOM 1533 C CA . SER A 1 192 ? 30.489 48.447 -55.569 1.00 38.09 192 SER A CA 1
ATOM 1534 C C . SER A 1 192 ? 29.762 47.297 -54.865 1.00 38.09 192 SER A C 1
ATOM 1536 O O . SER A 1 192 ? 28.540 47.332 -54.700 1.00 38.09 192 SER A O 1
ATOM 1538 N N . ALA A 1 193 ? 30.527 46.295 -54.423 1.00 38.03 193 ALA A N 1
ATOM 1539 C CA . ALA A 1 193 ? 30.061 45.073 -53.761 1.00 38.03 193 ALA A CA 1
ATOM 1540 C C . ALA A 1 193 ? 29.282 45.302 -52.443 1.00 38.03 193 ALA A C 1
ATOM 1542 O O . ALA A 1 193 ? 28.888 44.344 -51.787 1.00 38.03 193 ALA A O 1
ATOM 1543 N N . ASN A 1 194 ? 29.016 46.553 -52.063 1.00 38.25 194 ASN A N 1
ATOM 1544 C CA . ASN A 1 194 ? 28.302 46.915 -50.841 1.00 38.25 194 ASN A CA 1
ATOM 1545 C C . ASN A 1 194 ? 26.780 47.081 -51.025 1.00 38.25 194 ASN A C 1
ATOM 1547 O O . ASN A 1 194 ? 26.092 47.359 -50.048 1.00 38.25 194 ASN A O 1
ATOM 1551 N N . ALA A 1 195 ? 26.235 46.925 -52.241 1.00 34.00 195 ALA A N 1
ATOM 1552 C CA . ALA A 1 195 ? 24.811 47.173 -52.519 1.00 34.00 195 ALA A CA 1
ATOM 1553 C C . ALA A 1 195 ? 23.942 45.915 -52.735 1.00 34.00 195 ALA A C 1
ATOM 1555 O O . ALA A 1 195 ? 22.727 46.039 -52.866 1.00 34.00 195 ALA A O 1
ATOM 1556 N N . ILE A 1 196 ? 24.514 44.706 -52.726 1.00 37.75 196 ILE A N 1
ATOM 1557 C CA . ILE A 1 196 ? 23.742 43.448 -52.734 1.00 37.75 196 ILE A CA 1
ATOM 1558 C C . ILE A 1 196 ? 24.053 42.697 -51.441 1.00 37.75 196 ILE A C 1
ATOM 1560 O O . ILE A 1 196 ? 24.728 41.671 -51.403 1.00 37.75 196 ILE A O 1
ATOM 1564 N N . GLY A 1 197 ? 23.578 43.269 -50.339 1.00 40.69 197 GLY A N 1
ATOM 1565 C CA . GLY A 1 197 ? 23.461 42.557 -49.081 1.00 40.69 197 GLY A CA 1
ATOM 1566 C C . GLY A 1 197 ? 22.267 41.619 -49.159 1.00 40.69 197 GLY A C 1
ATOM 1567 O O . GLY A 1 197 ? 21.154 42.066 -48.938 1.00 40.69 197 GLY A O 1
ATOM 1568 N N . PHE A 1 198 ? 22.496 40.346 -49.481 1.00 34.53 198 PHE A N 1
ATOM 1569 C CA . PHE A 1 198 ? 21.782 39.222 -48.863 1.00 34.53 198 PHE A CA 1
ATOM 1570 C C . PHE A 1 198 ? 22.548 37.912 -49.140 1.00 34.53 198 PHE A C 1
ATOM 1572 O O . PHE A 1 198 ? 22.362 37.251 -50.155 1.00 34.53 198 PHE A O 1
ATOM 1579 N N . ILE A 1 199 ? 23.450 37.594 -48.203 1.00 39.91 199 ILE A N 1
ATOM 1580 C CA . ILE A 1 199 ? 24.098 36.295 -47.934 1.00 39.91 199 ILE A CA 1
ATOM 1581 C C . ILE A 1 199 ? 24.783 35.620 -49.138 1.00 39.91 199 ILE A C 1
ATOM 1583 O O . ILE A 1 199 ? 24.399 34.546 -49.591 1.00 39.91 199 ILE A O 1
ATOM 1587 N N . ALA A 1 200 ? 25.887 36.217 -49.585 1.00 33.19 200 ALA A N 1
ATOM 1588 C CA . ALA A 1 200 ? 27.023 35.464 -50.110 1.00 33.19 200 ALA A CA 1
ATOM 1589 C C . ALA A 1 200 ? 28.166 35.628 -49.098 1.00 33.19 200 ALA A C 1
ATOM 1591 O O . ALA A 1 200 ? 28.742 36.708 -48.968 1.00 33.19 200 ALA A O 1
ATOM 1592 N N . THR A 1 201 ? 28.435 34.594 -48.303 1.00 36.66 201 THR A N 1
ATOM 1593 C CA . THR A 1 201 ? 29.577 34.568 -47.384 1.00 36.66 201 THR A CA 1
ATOM 1594 C C . THR A 1 201 ? 30.863 34.595 -48.202 1.00 36.66 201 THR A C 1
ATOM 1596 O O . THR A 1 201 ? 31.094 33.723 -49.037 1.00 36.66 201 THR A O 1
ATOM 1599 N N . GLN A 1 202 ? 31.691 35.617 -47.983 1.00 36.75 202 GLN A N 1
ATOM 1600 C CA . GLN A 1 202 ? 33.047 35.662 -48.520 1.00 36.75 202 GLN A CA 1
ATOM 1601 C C . GLN A 1 202 ? 33.814 34.428 -48.030 1.00 36.75 202 GLN A C 1
ATOM 1603 O O . GLN A 1 202 ? 33.928 34.196 -46.827 1.00 36.75 202 GLN A O 1
ATOM 1608 N N . THR A 1 203 ? 34.332 33.635 -48.964 1.00 36.59 203 THR A N 1
ATOM 1609 C CA . THR A 1 203 ? 35.282 32.556 -48.696 1.00 36.59 203 THR A CA 1
ATOM 1610 C C . THR A 1 203 ? 36.593 33.170 -48.218 1.00 36.59 203 THR A C 1
ATOM 1612 O O . THR A 1 203 ? 37.396 33.650 -49.017 1.00 36.59 203 THR A O 1
ATOM 1615 N N . VAL A 1 204 ? 36.805 33.178 -46.904 1.00 35.56 204 VAL A N 1
ATOM 1616 C CA . VAL A 1 204 ? 38.133 33.388 -46.326 1.00 35.56 204 VAL A CA 1
ATOM 1617 C C . VAL A 1 204 ? 38.891 32.071 -46.489 1.00 35.56 204 VAL A C 1
ATOM 1619 O O . VAL A 1 204 ? 38.655 31.120 -45.747 1.00 35.56 204 VAL A O 1
ATOM 1622 N N . GLU A 1 205 ? 39.793 32.000 -47.470 1.00 38.16 205 GLU A N 1
ATOM 1623 C CA . GLU A 1 205 ? 40.822 30.953 -47.560 1.00 38.16 205 GLU A CA 1
ATOM 1624 C C . GLU A 1 205 ? 41.828 31.141 -46.414 1.00 38.16 205 GLU A C 1
ATOM 1626 O O . GLU A 1 205 ? 42.930 31.659 -46.568 1.00 38.16 205 GLU A O 1
ATOM 1631 N N . GLY A 1 206 ? 41.408 30.758 -45.213 1.00 33.00 206 GLY A N 1
ATOM 1632 C CA . GLY A 1 206 ? 42.235 30.689 -44.022 1.00 33.00 206 GLY A CA 1
ATOM 1633 C C . GLY A 1 206 ? 42.203 29.263 -43.509 1.00 33.00 206 GLY A C 1
ATOM 1634 O O . GLY A 1 206 ? 41.369 28.916 -42.679 1.00 33.00 206 GLY A O 1
ATOM 1635 N N . SER A 1 207 ? 43.103 28.426 -44.021 1.00 45.88 207 SER A N 1
ATOM 1636 C CA . SER A 1 207 ? 43.353 27.083 -43.502 1.00 45.88 207 SER A CA 1
ATOM 1637 C C . SER A 1 207 ? 43.672 27.163 -42.002 1.00 45.88 207 SER A C 1
ATOM 1639 O O . SER A 1 207 ? 44.809 27.416 -41.601 1.00 45.88 207 SER A O 1
ATOM 1641 N N . SER A 1 208 ? 42.683 26.876 -41.165 1.00 40.97 208 SER A N 1
ATOM 1642 C CA . SER A 1 208 ? 42.925 26.328 -39.838 1.00 40.97 208 SER A CA 1
ATOM 1643 C C . SER A 1 208 ? 42.095 25.061 -39.727 1.00 40.97 208 SER A C 1
ATOM 1645 O O . SER A 1 208 ? 40.891 25.100 -39.499 1.00 40.97 208 SER A O 1
ATOM 1647 N N . ARG A 1 209 ? 42.743 23.913 -39.960 1.00 42.34 209 ARG A N 1
ATOM 1648 C CA . ARG A 1 209 ? 42.183 22.614 -39.581 1.00 42.34 209 ARG A CA 1
ATOM 1649 C C . ARG A 1 209 ? 41.833 22.709 -38.102 1.00 42.34 209 ARG A C 1
ATOM 1651 O O . ARG A 1 209 ? 42.736 22.836 -37.270 1.00 42.34 209 ARG A O 1
ATOM 1658 N N . SER A 1 210 ? 40.545 22.717 -37.773 1.00 44.28 210 SER A N 1
ATOM 1659 C CA . SER A 1 210 ? 40.129 22.760 -36.380 1.00 44.28 210 SER A CA 1
ATOM 1660 C C . SER A 1 210 ? 40.491 21.412 -35.753 1.00 44.28 210 SER A C 1
ATOM 1662 O O . SER A 1 210 ? 39.966 20.357 -36.100 1.00 44.28 210 SER A O 1
ATOM 1664 N N . HIS A 1 211 ? 41.498 21.403 -34.879 1.00 49.12 211 HIS A N 1
ATOM 1665 C CA . HIS A 1 211 ? 41.777 20.204 -34.101 1.00 49.12 211 HIS A CA 1
ATOM 1666 C C . HIS A 1 211 ? 40.621 19.989 -33.116 1.00 49.12 211 HIS A C 1
ATOM 1668 O O . HIS A 1 211 ? 40.216 20.949 -32.452 1.00 49.12 211 HIS A O 1
ATOM 1674 N N . PRO A 1 212 ? 40.109 18.752 -32.971 1.00 52.62 212 PRO A N 1
ATOM 1675 C CA . PRO A 1 212 ? 39.019 18.466 -32.051 1.00 52.62 212 PRO A CA 1
ATOM 1676 C C . PRO A 1 212 ? 39.388 18.954 -30.648 1.00 52.62 212 PRO A C 1
ATOM 1678 O O . PRO A 1 212 ? 40.417 18.575 -30.075 1.00 52.62 212 PRO A O 1
ATOM 1681 N N . ARG A 1 213 ? 38.558 19.849 -30.106 1.00 55.19 213 ARG A N 1
ATOM 1682 C CA . ARG A 1 213 ? 38.806 20.519 -28.829 1.00 55.19 213 ARG A CA 1
ATOM 1683 C C . ARG A 1 213 ? 38.749 19.483 -27.706 1.00 55.19 213 ARG A C 1
ATOM 1685 O O . ARG A 1 213 ? 37.687 18.956 -27.385 1.00 55.19 213 ARG A O 1
ATOM 1692 N N . ARG A 1 214 ? 39.902 19.174 -27.105 1.00 53.53 214 ARG A N 1
ATOM 1693 C CA . ARG A 1 214 ? 39.988 18.248 -25.966 1.00 53.53 214 ARG A CA 1
ATOM 1694 C C . ARG A 1 214 ? 39.303 18.878 -24.752 1.00 53.53 214 ARG A C 1
ATOM 1696 O O . ARG A 1 214 ? 39.752 19.906 -24.256 1.00 53.53 214 ARG A O 1
ATOM 1703 N N . THR A 1 215 ? 38.219 18.274 -24.281 1.00 67.81 215 THR A N 1
ATOM 1704 C CA . THR A 1 215 ? 37.536 18.674 -23.044 1.00 67.81 215 THR A CA 1
ATOM 1705 C C . THR A 1 215 ? 38.059 17.844 -21.872 1.00 67.81 215 THR A C 1
ATOM 1707 O O . THR A 1 215 ? 38.426 16.684 -22.056 1.00 67.81 215 THR A O 1
ATOM 1710 N N . GLY A 1 216 ? 38.079 18.410 -20.659 1.00 69.81 216 GLY A N 1
ATOM 1711 C CA . GLY A 1 216 ? 38.515 17.692 -19.451 1.00 69.81 216 GLY A CA 1
ATOM 1712 C C . GLY A 1 216 ? 37.718 16.403 -19.216 1.00 69.81 216 GLY A C 1
ATOM 1713 O O . GLY A 1 216 ? 38.299 15.356 -18.933 1.00 69.81 216 GLY A O 1
ATOM 1714 N N . ALA A 1 217 ? 36.404 16.457 -19.465 1.00 61.72 217 ALA A N 1
ATOM 1715 C CA . ALA A 1 217 ? 35.520 15.294 -19.476 1.00 61.72 217 ALA A CA 1
ATOM 1716 C C . ALA A 1 217 ? 35.897 14.286 -20.577 1.00 61.72 217 ALA A C 1
ATOM 1718 O O . ALA A 1 217 ? 35.971 13.091 -20.315 1.00 61.72 217 ALA A O 1
ATOM 1719 N N . GLY A 1 218 ? 36.222 14.754 -21.786 1.00 59.22 218 GLY A N 1
ATOM 1720 C CA . GLY A 1 218 ? 36.675 13.901 -22.886 1.00 59.22 218 GLY A CA 1
ATOM 1721 C C . GLY A 1 218 ? 37.985 13.167 -22.586 1.00 59.22 218 GLY A C 1
ATOM 1722 O O . GLY A 1 218 ? 38.118 12.006 -22.951 1.00 59.22 218 GLY A O 1
ATOM 1723 N N . SER A 1 219 ? 38.934 13.789 -21.877 1.00 70.38 219 SER A N 1
ATOM 1724 C CA . SER A 1 219 ? 40.169 13.125 -21.420 1.00 70.38 219 SER A CA 1
ATOM 1725 C C . SER A 1 219 ? 39.944 12.124 -20.285 1.00 70.38 219 SER A C 1
ATOM 1727 O O . SER A 1 219 ? 40.617 11.097 -20.260 1.00 70.38 219 SER A O 1
ATOM 1729 N N . LEU A 1 220 ? 38.990 12.395 -19.389 1.00 70.19 220 LEU A N 1
ATOM 1730 C CA . LEU A 1 220 ? 38.618 11.513 -18.274 1.00 70.19 220 LEU A CA 1
ATOM 1731 C C . LEU A 1 220 ? 37.832 10.281 -18.744 1.00 70.19 220 LEU A C 1
ATOM 1733 O O . LEU A 1 220 ? 38.011 9.195 -18.206 1.00 70.19 220 LEU A O 1
ATOM 1737 N N . LEU A 1 221 ? 37.000 10.439 -19.776 1.00 60.00 221 LEU A N 1
ATOM 1738 C CA . LEU A 1 221 ? 36.194 9.365 -20.366 1.00 60.00 221 LEU A CA 1
ATOM 1739 C C . LEU A 1 221 ? 36.934 8.593 -21.471 1.00 60.00 221 LEU A C 1
ATOM 1741 O O . LEU A 1 221 ? 36.492 7.519 -21.875 1.00 60.00 221 LEU A O 1
ATOM 1745 N N . LYS A 1 222 ? 38.084 9.092 -21.945 1.00 56.75 222 LYS A N 1
ATOM 1746 C CA . LYS A 1 222 ? 38.893 8.437 -22.985 1.00 56.75 222 LYS A CA 1
ATOM 1747 C C . LYS A 1 222 ? 39.324 7.003 -22.635 1.00 56.75 222 LYS A C 1
ATOM 1749 O O . LYS A 1 222 ? 39.213 6.167 -23.524 1.00 56.75 222 LYS A O 1
ATOM 1754 N N . PRO A 1 223 ? 39.762 6.673 -21.401 1.00 62.00 223 PRO A N 1
ATOM 1755 C CA . PRO A 1 223 ? 40.125 5.303 -21.021 1.00 62.00 223 PRO A CA 1
ATOM 1756 C C . PRO A 1 223 ? 38.918 4.358 -20.936 1.00 62.00 223 PRO A C 1
ATOM 1758 O O . PRO A 1 223 ? 39.061 3.158 -21.128 1.00 62.00 223 PRO A O 1
ATOM 1761 N N . LEU A 1 224 ? 37.719 4.897 -20.682 1.00 55.75 224 LEU A N 1
ATOM 1762 C CA . LEU A 1 224 ? 36.466 4.130 -20.669 1.00 55.75 224 LEU A CA 1
ATOM 1763 C C . LEU A 1 224 ? 35.934 3.857 -22.087 1.00 55.75 224 LEU A C 1
ATOM 1765 O O . LEU A 1 224 ? 35.063 3.011 -22.264 1.00 55.75 224 LEU A O 1
ATOM 1769 N N . ASN A 1 225 ? 36.464 4.562 -23.092 1.00 55.09 225 ASN A N 1
ATOM 1770 C CA . ASN A 1 225 ? 36.059 4.481 -24.496 1.00 55.09 225 ASN A CA 1
ATOM 1771 C C . ASN A 1 225 ? 37.206 4.029 -25.433 1.00 55.09 225 ASN A C 1
ATOM 1773 O O . ASN A 1 225 ? 37.005 3.909 -26.637 1.00 55.09 225 ASN A O 1
ATOM 1777 N N . SER A 1 226 ? 38.422 3.781 -24.922 1.00 54.12 226 SER A N 1
ATOM 1778 C CA . SER A 1 226 ? 39.616 3.501 -25.745 1.00 54.12 226 SER A CA 1
ATOM 1779 C C . SER A 1 226 ? 39.659 2.094 -26.342 1.00 54.12 226 SER A C 1
ATOM 1781 O O . SER A 1 226 ? 40.364 1.869 -27.321 1.00 54.12 226 SER A O 1
ATOM 1783 N N . GLU A 1 227 ? 38.890 1.163 -25.782 1.00 48.41 227 GLU A N 1
ATOM 1784 C CA . GLU A 1 227 ? 38.691 -0.197 -26.311 1.00 48.41 227 GLU A CA 1
ATOM 1785 C C . GLU A 1 227 ? 37.419 -0.298 -27.181 1.00 48.41 227 GLU A C 1
ATOM 1787 O O . GLU A 1 227 ? 37.186 -1.297 -27.865 1.00 48.41 227 GLU A O 1
ATOM 1792 N N . TYR A 1 228 ? 36.586 0.748 -27.210 1.00 46.88 228 TYR A N 1
ATOM 1793 C CA . TYR A 1 228 ? 35.259 0.709 -27.821 1.00 46.88 228 TYR A CA 1
ATOM 1794 C C . TYR A 1 228 ? 35.309 1.088 -29.309 1.00 46.88 228 TYR A C 1
ATOM 1796 O O . TYR A 1 228 ? 34.799 2.102 -29.773 1.00 46.88 228 TYR A O 1
ATOM 1804 N N . GLY A 1 229 ? 35.988 0.231 -30.061 1.00 46.06 229 GLY A N 1
ATOM 1805 C CA . GLY A 1 229 ? 36.194 0.341 -31.507 1.00 46.06 229 GLY A CA 1
ATOM 1806 C C . GLY A 1 229 ? 36.718 -0.952 -32.129 1.00 46.06 229 GLY A C 1
ATOM 1807 O O . GLY A 1 229 ? 36.571 -1.163 -33.329 1.00 46.06 229 GLY A O 1
ATOM 1808 N N . LYS A 1 230 ? 37.237 -1.882 -31.317 1.00 46.00 230 LYS A N 1
ATOM 1809 C CA . LYS A 1 230 ? 37.391 -3.282 -31.715 1.00 46.00 230 LYS A CA 1
ATOM 1810 C C . LYS A 1 230 ? 36.100 -4.030 -31.403 1.00 46.00 230 LYS A C 1
ATOM 1812 O O . LYS A 1 230 ? 35.989 -4.719 -30.396 1.00 46.00 230 LYS A O 1
ATOM 1817 N N . VAL A 1 231 ? 35.104 -3.915 -32.278 1.00 48.44 231 VAL A N 1
ATOM 1818 C CA . VAL A 1 231 ? 34.091 -4.972 -32.348 1.00 48.44 231 VAL A CA 1
ATOM 1819 C C . VAL A 1 231 ? 34.764 -6.182 -32.981 1.00 48.44 231 VAL A C 1
ATOM 1821 O O . VAL A 1 231 ? 35.011 -6.207 -34.184 1.00 48.44 231 VAL A O 1
ATOM 1824 N N . ALA A 1 232 ? 35.072 -7.196 -32.172 1.00 44.47 232 ALA A N 1
ATOM 1825 C CA . ALA A 1 232 ? 35.103 -8.542 -32.719 1.00 44.47 232 ALA A CA 1
ATOM 1826 C C . ALA A 1 232 ? 33.745 -8.756 -33.421 1.00 44.47 232 ALA A C 1
ATOM 1828 O O . ALA A 1 232 ? 32.711 -8.470 -32.806 1.00 44.47 232 ALA A O 1
ATOM 1829 N N . PRO A 1 233 ? 33.707 -9.179 -34.695 1.00 47.78 233 PRO A N 1
ATOM 1830 C CA . PRO A 1 233 ? 32.462 -9.569 -35.344 1.00 47.78 233 PRO A CA 1
ATOM 1831 C C . PRO A 1 233 ? 31.755 -10.602 -34.455 1.00 47.78 233 PRO A C 1
ATOM 1833 O O . PRO A 1 233 ? 32.303 -11.673 -34.206 1.00 47.78 233 PRO A O 1
ATOM 1836 N N . GLY A 1 234 ? 30.592 -10.265 -33.894 1.00 63.28 234 GLY A N 1
ATOM 1837 C CA . GLY A 1 234 ? 29.956 -11.121 -32.895 1.00 63.28 234 GLY A CA 1
ATOM 1838 C C . GLY A 1 234 ? 28.877 -10.442 -32.056 1.00 63.28 234 GLY A C 1
ATOM 1839 O O . GLY A 1 234 ? 28.581 -9.259 -32.207 1.00 63.28 234 GLY A O 1
ATOM 1840 N N . TRP A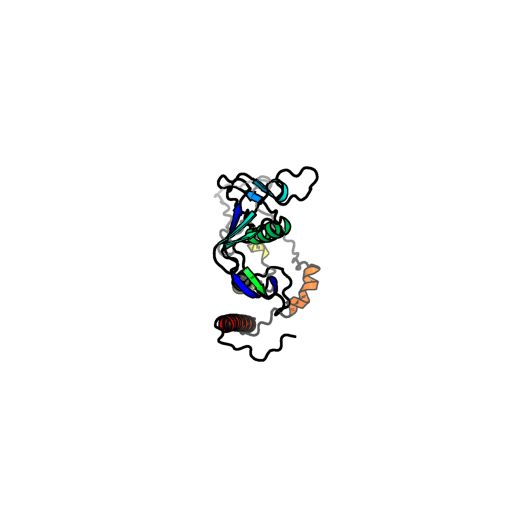 1 235 ? 28.288 -11.228 -31.156 1.00 57.34 235 TRP A N 1
ATOM 1841 C CA . TRP A 1 235 ? 27.025 -10.976 -30.454 1.00 57.34 235 TRP A CA 1
ATOM 1842 C C . TRP A 1 235 ? 27.033 -9.835 -29.404 1.00 57.34 235 TRP A C 1
ATOM 1844 O O . TRP A 1 235 ? 26.092 -9.739 -28.632 1.00 57.34 235 TRP A O 1
ATOM 1854 N N . GLY A 1 236 ? 28.018 -8.932 -29.355 1.00 70.31 236 GLY A N 1
ATOM 1855 C CA . GLY A 1 236 ? 27.990 -7.740 -28.481 1.00 70.31 236 GLY A CA 1
ATOM 1856 C C . GLY A 1 236 ? 27.571 -8.009 -27.019 1.00 70.31 236 GLY A C 1
ATOM 1857 O O . GLY A 1 236 ? 28.003 -8.983 -26.410 1.00 70.31 236 GLY A O 1
ATOM 1858 N N . THR A 1 237 ? 26.706 -7.157 -26.453 1.00 65.06 237 THR A N 1
ATOM 1859 C CA . THR A 1 237 ? 26.092 -7.355 -25.120 1.00 65.06 237 THR A CA 1
ATOM 1860 C C . THR A 1 237 ? 24.856 -8.260 -25.149 1.00 65.06 237 THR A C 1
ATOM 1862 O O . THR A 1 237 ? 24.232 -8.474 -24.112 1.00 65.06 237 THR A O 1
ATOM 1865 N N . THR A 1 238 ? 24.484 -8.808 -26.307 1.00 71.31 238 THR A N 1
ATOM 1866 C CA . THR A 1 238 ? 23.288 -9.643 -26.477 1.00 71.31 238 THR A CA 1
ATOM 1867 C C . THR A 1 238 ? 23.309 -10.905 -25.609 1.00 71.31 238 THR A C 1
ATOM 1869 O O . THR A 1 238 ? 22.275 -11.199 -25.020 1.00 71.31 238 THR A O 1
ATOM 1872 N N . PRO A 1 239 ? 24.435 -11.627 -25.422 1.00 76.44 239 PRO A N 1
ATOM 1873 C CA . PRO A 1 239 ? 24.495 -12.747 -24.491 1.00 76.44 239 PRO A CA 1
ATOM 1874 C C . PRO A 1 239 ? 24.277 -12.299 -23.047 1.00 76.44 239 PRO A C 1
ATOM 1876 O O . PRO A 1 239 ? 23.555 -12.962 -22.317 1.00 76.44 239 PRO A O 1
ATOM 1879 N N . LEU A 1 240 ? 24.834 -11.151 -22.643 1.00 74.50 240 LEU A N 1
ATOM 1880 C CA . LEU A 1 240 ? 24.647 -10.607 -21.295 1.00 74.50 240 LEU A CA 1
ATOM 1881 C C . LEU A 1 240 ? 23.180 -10.225 -21.051 1.00 74.50 240 LEU A C 1
ATOM 1883 O O . LEU A 1 240 ? 22.622 -10.549 -20.008 1.00 74.50 240 LEU A O 1
ATOM 1887 N N . MET A 1 241 ? 22.542 -9.585 -22.034 1.00 77.50 241 MET A N 1
ATOM 1888 C CA . MET A 1 241 ? 21.118 -9.262 -21.971 1.00 77.50 241 MET A CA 1
ATOM 1889 C C . MET A 1 241 ? 20.252 -10.524 -22.010 1.00 77.50 241 MET A C 1
ATOM 1891 O O . MET A 1 241 ? 19.297 -10.619 -21.252 1.00 77.50 241 MET A O 1
ATOM 1895 N N . GLY A 1 242 ? 20.614 -11.523 -22.816 1.00 79.25 242 GLY A N 1
ATOM 1896 C CA . GLY A 1 242 ? 19.950 -12.825 -22.848 1.00 79.25 242 GLY A CA 1
ATOM 1897 C C . GLY A 1 242 ? 20.044 -13.558 -21.511 1.00 79.25 242 GLY A C 1
ATOM 1898 O O . GLY A 1 242 ? 19.045 -14.090 -21.041 1.00 79.25 242 GLY A O 1
ATOM 1899 N N . VAL A 1 243 ? 21.203 -13.514 -20.849 1.00 85.81 243 VAL A N 1
ATOM 1900 C CA . VAL A 1 243 ? 21.380 -14.037 -19.487 1.00 85.81 243 VAL A CA 1
ATOM 1901 C C . VAL A 1 243 ? 20.523 -13.255 -18.496 1.00 85.81 243 VAL A C 1
ATOM 1903 O O . VAL A 1 243 ? 19.831 -13.870 -17.694 1.00 85.81 243 VAL A O 1
ATOM 1906 N N . ALA A 1 244 ? 20.496 -11.922 -18.568 1.00 79.12 244 ALA A N 1
ATOM 1907 C CA . ALA A 1 244 ? 19.644 -11.112 -17.699 1.00 79.12 244 ALA A CA 1
ATOM 1908 C C . ALA A 1 244 ? 18.150 -11.416 -17.910 1.00 79.12 244 ALA A C 1
ATOM 1910 O O . ALA A 1 244 ? 17.412 -11.557 -16.940 1.00 79.12 244 ALA A O 1
ATOM 1911 N N . MET A 1 245 ? 17.711 -11.588 -19.160 1.00 82.19 245 MET A N 1
ATOM 1912 C CA . MET A 1 245 ? 16.341 -11.978 -19.505 1.00 82.19 245 MET A CA 1
ATOM 1913 C C . MET A 1 245 ? 16.012 -13.394 -19.030 1.00 82.19 245 MET A C 1
ATOM 1915 O O . MET A 1 245 ? 14.920 -13.617 -18.522 1.00 82.19 245 MET A O 1
ATOM 1919 N N . ALA A 1 246 ? 16.945 -14.340 -19.157 1.00 85.81 246 ALA A N 1
ATOM 1920 C CA . ALA A 1 246 ? 16.771 -15.707 -18.678 1.00 85.81 246 ALA A CA 1
ATOM 1921 C C . ALA A 1 246 ? 16.700 -15.758 -17.147 1.00 85.81 246 ALA A C 1
ATOM 1923 O O . ALA A 1 246 ? 15.794 -16.377 -16.605 1.00 85.81 246 ALA A O 1
ATOM 1924 N N . LEU A 1 247 ? 17.595 -15.055 -16.446 1.00 84.75 247 LEU A N 1
ATOM 1925 C CA . LEU A 1 247 ? 17.556 -14.925 -14.987 1.00 84.75 247 LEU A CA 1
ATOM 1926 C C . LEU A 1 247 ? 16.268 -14.245 -14.522 1.00 84.75 247 LEU A C 1
ATOM 1928 O O . LEU A 1 247 ? 15.681 -14.668 -13.533 1.00 84.75 247 LEU A O 1
ATOM 1932 N N . PHE A 1 248 ? 15.796 -13.236 -15.255 1.00 79.31 248 PHE A N 1
ATOM 1933 C CA . PHE A 1 248 ? 14.523 -12.588 -14.970 1.00 79.31 248 PHE A CA 1
ATOM 1934 C C . PHE A 1 248 ? 13.335 -13.529 -15.210 1.00 79.31 248 PHE A C 1
ATOM 1936 O O . PHE A 1 248 ? 12.437 -13.597 -14.381 1.00 79.31 248 PHE A O 1
ATOM 1943 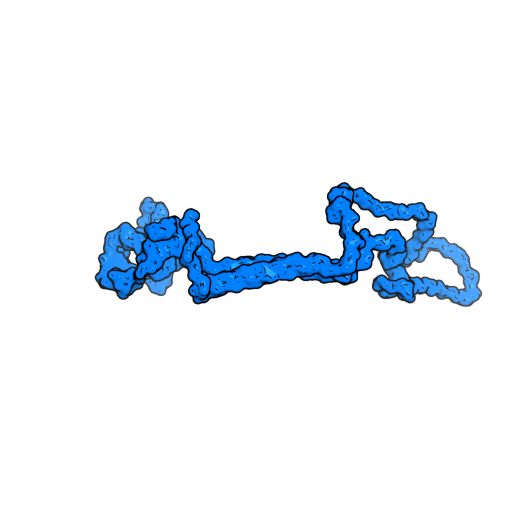N N . ALA A 1 249 ? 13.343 -14.323 -16.283 1.00 83.44 249 ALA A N 1
ATOM 1944 C CA . ALA A 1 249 ? 12.311 -15.324 -16.545 1.00 83.44 249 ALA A CA 1
ATOM 1945 C C . ALA A 1 249 ? 12.299 -16.438 -15.485 1.00 83.44 249 ALA A C 1
ATOM 1947 O O . ALA A 1 249 ? 11.232 -16.817 -15.012 1.00 83.44 249 ALA A O 1
ATOM 1948 N N . VAL A 1 250 ? 13.475 -16.915 -15.063 1.00 87.19 250 VAL A N 1
ATOM 1949 C CA . VAL A 1 250 ? 13.620 -17.876 -13.958 1.00 87.19 250 VAL A CA 1
ATOM 1950 C C . VAL A 1 250 ? 13.116 -17.266 -12.651 1.00 87.19 250 VAL A C 1
ATOM 1952 O O . VAL A 1 250 ? 12.367 -17.910 -11.927 1.00 87.19 250 VAL A O 1
ATOM 1955 N N . PHE A 1 251 ? 13.448 -16.004 -12.371 1.00 83.31 251 PHE A N 1
ATOM 1956 C CA . PHE A 1 251 ? 12.923 -15.281 -11.215 1.00 83.31 251 PHE A CA 1
ATOM 1957 C C . PHE A 1 251 ? 11.387 -15.202 -11.235 1.00 83.31 251 PHE A C 1
ATOM 1959 O O . PHE A 1 251 ? 10.752 -15.487 -10.221 1.00 83.31 251 PHE A O 1
ATOM 1966 N N . LEU A 1 252 ? 10.781 -14.889 -12.388 1.00 81.44 252 LEU A N 1
ATOM 1967 C CA . LEU A 1 252 ? 9.324 -14.871 -12.558 1.00 81.44 252 LEU A CA 1
ATOM 1968 C C . LEU A 1 252 ? 8.683 -16.265 -12.422 1.00 81.44 252 LEU A C 1
ATOM 1970 O O . LEU A 1 252 ? 7.582 -16.379 -11.886 1.00 81.44 252 LEU A O 1
ATOM 1974 N N . ALA A 1 253 ? 9.359 -17.324 -12.869 1.00 82.00 253 ALA A N 1
ATOM 1975 C CA . ALA A 1 253 ? 8.892 -18.698 -12.695 1.00 82.00 253 ALA A CA 1
ATOM 1976 C C . ALA A 1 253 ? 8.922 -19.121 -11.218 1.00 82.00 253 ALA A C 1
ATOM 1978 O O . ALA A 1 253 ? 7.934 -19.645 -10.716 1.00 82.00 253 ALA A O 1
ATOM 1979 N N . ILE A 1 254 ? 9.994 -18.798 -10.487 1.00 81.62 254 ILE A N 1
ATOM 1980 C CA . ILE A 1 254 ? 10.131 -19.130 -9.061 1.00 81.62 254 ILE A CA 1
ATOM 1981 C C . ILE A 1 254 ? 9.030 -18.467 -8.227 1.00 81.62 254 ILE A C 1
ATOM 1983 O O . ILE A 1 254 ? 8.405 -19.128 -7.401 1.00 81.62 254 ILE A O 1
ATOM 1987 N N . ILE A 1 255 ? 8.739 -17.178 -8.445 1.00 79.06 255 ILE A N 1
ATOM 1988 C CA . ILE A 1 255 ? 7.655 -16.511 -7.701 1.00 79.06 255 ILE A CA 1
ATOM 1989 C C . ILE A 1 255 ? 6.280 -17.121 -8.018 1.00 79.06 255 ILE A C 1
ATOM 1991 O O . ILE A 1 255 ? 5.419 -17.167 -7.141 1.00 79.06 255 ILE A O 1
ATOM 1995 N N . LEU A 1 256 ? 6.079 -17.615 -9.245 1.00 76.00 256 LEU A N 1
ATOM 1996 C CA . LEU A 1 256 ? 4.842 -18.271 -9.666 1.00 76.00 256 LEU A CA 1
ATOM 1997 C C . LEU A 1 256 ? 4.713 -19.683 -9.071 1.00 76.00 256 LEU A C 1
ATOM 1999 O O . LEU A 1 256 ? 3.629 -20.075 -8.649 1.00 76.00 256 LEU A O 1
ATOM 2003 N N . GLU A 1 257 ? 5.809 -20.434 -8.989 1.00 78.19 257 GLU A N 1
ATOM 2004 C CA . GLU A 1 257 ? 5.851 -21.764 -8.369 1.00 78.19 257 GLU A CA 1
ATOM 2005 C C . GLU A 1 257 ? 5.661 -21.706 -6.848 1.00 78.19 257 GLU A C 1
ATOM 2007 O O . GLU A 1 257 ? 4.933 -22.534 -6.295 1.00 78.19 257 GLU A O 1
ATOM 2012 N N . ILE A 1 258 ? 6.243 -20.699 -6.181 1.00 75.06 258 ILE A N 1
ATOM 2013 C CA . ILE A 1 258 ? 5.979 -20.398 -4.763 1.00 75.06 258 ILE A CA 1
ATOM 2014 C C . ILE A 1 258 ? 4.494 -20.067 -4.568 1.00 75.06 258 ILE A C 1
ATOM 2016 O O . ILE A 1 258 ? 3.866 -20.567 -3.637 1.00 75.06 258 ILE A O 1
ATOM 2020 N N . TYR A 1 259 ? 3.908 -19.264 -5.462 1.00 72.62 259 TYR A N 1
ATOM 2021 C CA . TYR A 1 259 ? 2.490 -18.908 -5.398 1.00 72.62 259 TYR A CA 1
ATOM 2022 C C . TYR A 1 259 ? 1.562 -20.119 -5.567 1.00 72.62 259 TYR A C 1
ATOM 2024 O O . TYR A 1 259 ? 0.600 -20.259 -4.817 1.00 72.62 259 TYR A O 1
ATOM 2032 N N . ASN A 1 260 ? 1.875 -21.028 -6.492 1.00 80.12 260 ASN A N 1
ATOM 2033 C CA . ASN A 1 260 ? 1.112 -22.263 -6.701 1.00 80.12 260 ASN A CA 1
ATOM 2034 C C . ASN A 1 260 ? 1.426 -23.359 -5.666 1.00 80.12 260 ASN A C 1
ATOM 2036 O O . ASN A 1 260 ? 1.012 -24.504 -5.857 1.00 80.12 260 ASN A O 1
ATOM 2040 N N . SER A 1 261 ? 2.203 -23.047 -4.620 1.00 60.56 261 SER A N 1
ATOM 2041 C CA . SER A 1 261 ? 2.654 -24.001 -3.593 1.00 60.56 261 SER A CA 1
ATOM 2042 C C . SER A 1 261 ? 3.305 -25.265 -4.178 1.00 60.56 261 SER A C 1
ATOM 2044 O O . SER A 1 261 ? 3.291 -26.327 -3.563 1.00 60.56 261 SER A O 1
ATOM 2046 N N . SER A 1 262 ? 3.848 -25.167 -5.395 1.00 58.94 262 SER A N 1
ATOM 2047 C CA . SER A 1 262 ? 4.416 -26.299 -6.138 1.00 58.94 262 SER A CA 1
ATOM 2048 C C . SER A 1 262 ? 5.877 -26.551 -5.757 1.00 58.94 262 SER A C 1
ATOM 2050 O O . SER A 1 262 ? 6.396 -27.642 -5.978 1.00 58.94 262 SER A O 1
ATOM 2052 N N . VAL A 1 263 ? 6.522 -25.556 -5.142 1.00 56.81 263 VAL A N 1
ATOM 2053 C CA . VAL A 1 263 ? 7.827 -25.678 -4.492 1.00 56.81 263 VAL A CA 1
ATOM 2054 C C . VAL A 1 263 ? 7.599 -25.708 -2.976 1.00 56.81 263 VAL A C 1
ATOM 2056 O O . VAL A 1 263 ? 7.147 -24.727 -2.387 1.00 56.81 263 VAL A O 1
ATOM 2059 N N . SER A 1 264 ? 7.870 -26.853 -2.342 1.00 51.06 264 SER A N 1
ATOM 2060 C CA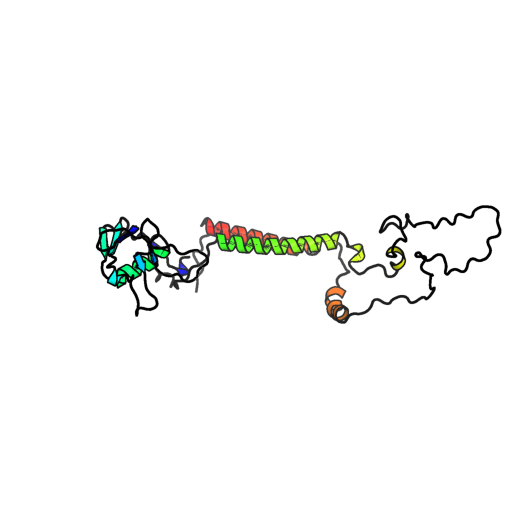 . SER A 1 264 ? 7.828 -26.972 -0.879 1.00 51.06 264 SER A CA 1
ATOM 2061 C C . SER A 1 264 ? 9.146 -26.452 -0.314 1.00 51.06 264 SER A C 1
ATOM 2063 O O . SER A 1 264 ? 10.207 -27.013 -0.590 1.00 51.06 264 SER A O 1
ATOM 2065 N N . LEU A 1 265 ? 9.103 -25.375 0.470 1.00 57.28 265 LEU A N 1
ATOM 2066 C CA . LEU A 1 265 ? 10.268 -24.817 1.173 1.00 57.28 265 LEU A CA 1
ATOM 2067 C C . LEU A 1 265 ? 10.533 -25.561 2.498 1.00 57.28 265 LEU A C 1
ATOM 2069 O O . LEU A 1 265 ? 10.947 -24.959 3.489 1.00 57.28 265 LEU A O 1
ATOM 2073 N N . ASP A 1 266 ? 10.296 -26.874 2.519 1.00 50.25 266 ASP A N 1
ATOM 2074 C CA . ASP A 1 266 ? 10.505 -27.741 3.678 1.00 50.25 266 ASP A CA 1
ATOM 2075 C C . ASP A 1 266 ? 12.008 -27.982 3.878 1.00 50.25 266 ASP A C 1
ATOM 2077 O O . ASP A 1 266 ? 12.572 -28.975 3.421 1.00 50.25 266 ASP A O 1
ATOM 2081 N N . GLY A 1 267 ? 12.695 -27.037 4.523 1.00 54.38 267 GLY A N 1
ATOM 2082 C CA . GLY A 1 267 ? 14.100 -27.211 4.911 1.00 54.38 267 GLY A CA 1
ATOM 2083 C C . GLY A 1 267 ? 14.960 -25.952 4.957 1.00 54.38 267 GLY A C 1
ATOM 2084 O O . GLY A 1 267 ? 16.114 -26.039 5.373 1.00 54.38 267 GLY A O 1
ATOM 2085 N N . ILE A 1 268 ? 14.444 -24.781 4.572 1.00 49.94 268 ILE A N 1
ATOM 2086 C CA . ILE A 1 268 ? 15.201 -23.529 4.704 1.00 49.94 268 ILE A CA 1
ATOM 2087 C C . ILE A 1 268 ? 14.895 -22.924 6.074 1.00 49.94 268 ILE A C 1
ATOM 2089 O O . ILE A 1 268 ? 13.850 -22.310 6.275 1.00 49.94 268 ILE A O 1
ATOM 2093 N N . SER A 1 269 ? 15.812 -23.103 7.029 1.00 39.41 269 SER A N 1
ATOM 2094 C CA . SER A 1 269 ? 15.755 -22.408 8.314 1.00 39.41 269 SER A CA 1
ATOM 2095 C C . SER A 1 269 ? 15.852 -20.901 8.071 1.00 39.41 269 SER A C 1
ATOM 2097 O O . SER A 1 269 ? 16.923 -20.391 7.731 1.00 39.41 269 SER A O 1
ATOM 2099 N N . MET A 1 270 ? 14.740 -20.187 8.230 1.00 44.34 270 MET A N 1
ATOM 2100 C CA . MET A 1 270 ? 14.772 -18.737 8.379 1.00 44.34 270 MET A CA 1
ATOM 2101 C C . MET A 1 270 ? 15.338 -18.452 9.769 1.00 44.34 270 MET A C 1
ATOM 2103 O O . MET A 1 270 ? 14.664 -18.679 10.771 1.00 44.34 270 MET A O 1
ATOM 2107 N N . ASN A 1 271 ? 16.610 -18.063 9.815 1.00 40.47 271 ASN A N 1
ATOM 2108 C CA . ASN A 1 271 ? 17.252 -17.555 11.023 1.00 40.47 271 ASN A CA 1
ATOM 2109 C C . ASN A 1 271 ? 17.011 -16.048 11.130 1.00 40.47 271 ASN A C 1
ATOM 2111 O O . ASN A 1 271 ? 17.082 -15.387 10.067 1.00 40.47 271 ASN A O 1
#

Foldseek 3Di:
DCLAAADFDWFAADKWKAFPVRFTWAWAADDPPDPDDWTFTAGPVRHTQAGDDPDDPPDDRHCVNRQMKIAGPDMPRHRPIDRPSVVVVVVSRQCNNPTDTDGDCPVSVRPNHDDDDVVVVVVVVVVVVVVVVVVVCVVVVCCVVCVVQPVHDDLVCVQQPDPPQAPDRPDPVGGDDPDDPPPPDDDDDDDPPPPDPDDDDDDDPDDDSDDPDDDPVNVVCCVVCVPVPPDPPDDPCVVVVVVVVVVVVVVVVVVVCVVVVVDPPVPDDPD

Secondary structure (DSSP, 8-state):
-HHHH-EEEEEEEEEEEE-TT--EEEEPPPPTT-SS---EEE-TTS-EEEE--S--TT-SSBHHHHT-EEEEESSTTTT-EE--HHHHHHHHHHHTTSSEEEEE-TTTT--S-----HHHHHHHHHHHHHHHHHHHHHHHHHHHHT-TTTT---TT-GGGSSTTSBSSTT-GGGBPP------TT-------TTS--S-----------------HHHHHHHHHHTTTT---SS-TTHHHHHHHHHHHHHHHHHHHHHHTT-S--TT----

Sequence (271 aa):
MDNGDGIVVGWLGHPVFRDKEGREFFCTSYADFFETFLVVLVDGDGIVRADVPFRRAESKYSVEQVGVTVEFYGGELDGVSYSDPATVKKYARRAQLGEIFELDRATLKSDGVFRSSPRGWFTFGHASFALLFFFGHIWHGARTLFRDVFAGIDPDLDAQVEFGAFQKLGDPTTRRQIVYLQWNGIQSQPISANAIGFIATQTVEGSSRSHPRRTGAGSLLKPLNSEYGKVAPGWGTTPLMGVAMALFAVFLAIILEIYNSSVSLDGISMN

Organism: NCBI:txid261450

Radius of gyration: 38.86 Å; chains: 1; bounding box: 74×77×103 Å

InterPro domains:
  IPR000932 Photosystem antenna protein-like [PF00421] (1-171)
  IPR001056 Photosystem II reaction centre protein H [MF_00752] (211-271)
  IPR001056 Photosystem II reaction centre protein H [NF002728] (214-271)
  IPR001056 Photosystem II reaction centre protein H [PF00737] (214-263)
  IPR001056 Photosystem II reaction centre protein H [PTHR34469] (200-271)
  IPR036001 Photosystem antenna protein-like superfamily [SSF161077] (1-159)
  IPR036863 Photosystem II reaction centre protein H superfamily [G3DSA:1.20.5.880] (199-262)
  IPR036863 Photosystem II reaction centre protein H superfamily [SSF161025] (212-271)